Protein AF-A0A820HRR8-F1 (afdb_monomer_lite)

pLDDT: mean 75.05, std 21.3, range [26.16, 97.69]

Sequence (220 aa):
MLLFVRLFNVNSIRNSSRSREFFSILKKSYRTTKLNLFMASNNRTCFVFDKDESTKILIQMVYEIPSTRKRRQFSLLRSVDESLSQTINRLKANIERALIKENKSNKRLKKQETNIGKNNEKESIIVKLTDKNNKLIDENETNKQAWINCQTLLINQQSYHVEYNAPAVIKFRFPDKILTNTITTAFVEIDYGDIEYSLFDWYITDDLKPKENDDDDDNT

Foldseek 3Di:
DADEDDDEDDDDPPDDPVVVVVVVVVCVVQVPLVPFPVAPPDQFAWEWEQDDVNQWIKIWHWDQDPVPRDIDIDIDIGGQQDFQLVVQVVVQVVVVVVNVVVVVVVCVVCVVDDDDDDDPPPPRKDKFFAFPVRDTDDRRDGNNVRLVRTQWIDIPPGIHGYDYFPKGFSDKAFDPDDDPPDDGDIDTDITSDDPVPHDYDYDYDPVPDPPPPPPDPPDD

Structure (mmCIF, N/CA/C/O backbone):
data_AF-A0A820HRR8-F1
#
_entry.id   AF-A0A820HRR8-F1
#
loop_
_atom_site.group_PDB
_atom_site.id
_atom_site.type_symbol
_atom_site.label_atom_id
_atom_site.label_alt_id
_atom_site.label_comp_id
_atom_site.label_asym_id
_atom_site.label_entity_id
_atom_site.label_seq_id
_atom_site.pdbx_PDB_ins_code
_atom_site.Cartn_x
_atom_site.Cartn_y
_atom_site.Cartn_z
_atom_site.occupancy
_atom_site.B_iso_or_equiv
_atom_site.auth_seq_id
_atom_site.auth_comp_id
_atom_site.auth_asym_id
_atom_site.auth_atom_id
_atom_site.pdbx_PDB_model_num
ATOM 1 N N . MET A 1 1 ? -2.806 5.382 -15.864 1.00 30.45 1 MET A N 1
ATOM 2 C CA . MET A 1 1 ? -1.729 5.918 -15.005 1.00 30.45 1 MET A CA 1
ATOM 3 C C . MET A 1 1 ? -0.430 5.761 -15.777 1.00 30.45 1 MET A C 1
ATOM 5 O O . MET A 1 1 ? -0.157 4.653 -16.208 1.00 30.45 1 MET A O 1
ATOM 9 N N . LEU A 1 2 ? 0.289 6.851 -16.052 1.00 26.16 2 LEU A N 1
ATOM 10 C CA . LEU A 1 2 ? 1.500 6.832 -16.881 1.00 26.16 2 LEU A CA 1
ATOM 11 C C . LEU A 1 2 ? 2.713 6.605 -15.972 1.00 26.16 2 LEU A C 1
ATOM 13 O O . LEU A 1 2 ? 2.947 7.381 -15.044 1.00 26.16 2 LEU A O 1
ATOM 17 N N . LEU A 1 3 ? 3.441 5.515 -16.197 1.00 27.92 3 LEU A N 1
ATOM 18 C CA . LEU A 1 3 ? 4.653 5.180 -15.459 1.00 27.92 3 LEU A CA 1
ATOM 19 C C . LEU A 1 3 ? 5.835 5.910 -16.114 1.00 27.92 3 LEU A C 1
ATOM 21 O O . LEU A 1 3 ? 6.202 5.594 -17.238 1.00 27.92 3 LEU A O 1
ATOM 25 N N . PHE A 1 4 ? 6.420 6.888 -15.421 1.00 27.50 4 PHE A N 1
ATOM 26 C CA . PHE A 1 4 ? 7.600 7.614 -15.901 1.00 27.50 4 PHE A CA 1
ATOM 27 C C . PHE A 1 4 ? 8.872 6.944 -15.380 1.00 27.50 4 PHE A C 1
ATOM 29 O O . PHE A 1 4 ? 9.212 7.063 -14.199 1.00 27.50 4 PHE A O 1
ATOM 36 N N . VAL A 1 5 ? 9.599 6.249 -16.254 1.00 34.09 5 VAL A N 1
ATOM 37 C CA . VAL A 1 5 ? 10.915 5.686 -15.926 1.00 34.09 5 VAL A CA 1
ATOM 38 C C . VAL A 1 5 ? 11.997 6.616 -16.468 1.00 34.09 5 VAL A C 1
ATOM 40 O O . VAL A 1 5 ? 12.217 6.711 -17.668 1.00 34.09 5 VAL A O 1
ATOM 43 N N . ARG A 1 6 ? 12.673 7.330 -15.561 1.00 30.84 6 ARG A N 1
ATOM 44 C CA . ARG A 1 6 ? 13.721 8.309 -15.883 1.00 30.84 6 ARG A CA 1
ATOM 45 C C . ARG A 1 6 ? 15.084 7.632 -15.961 1.00 30.84 6 ARG A C 1
ATOM 47 O O . ARG A 1 6 ? 15.548 7.104 -14.947 1.00 30.84 6 ARG A O 1
ATOM 54 N N . LEU A 1 7 ? 15.731 7.680 -17.126 1.00 36.72 7 LEU A N 1
ATOM 55 C CA . LEU A 1 7 ? 17.047 7.074 -17.346 1.00 36.72 7 LEU A CA 1
ATOM 56 C C . LEU A 1 7 ? 17.958 7.937 -18.202 1.00 36.72 7 LEU A C 1
ATOM 58 O O . LEU A 1 7 ? 17.522 8.610 -19.130 1.00 36.72 7 LEU A O 1
ATOM 62 N N . PHE A 1 8 ? 19.240 7.868 -17.860 1.00 35.78 8 PHE A N 1
ATOM 63 C CA . PHE A 1 8 ? 20.321 8.646 -18.443 1.00 35.78 8 PHE A CA 1
ATOM 64 C C . PHE A 1 8 ? 21.233 7.712 -19.239 1.00 35.78 8 PHE A C 1
ATOM 66 O O . PHE A 1 8 ? 21.715 6.716 -18.694 1.00 35.78 8 PHE A O 1
ATOM 73 N N . ASN A 1 9 ? 21.485 8.038 -20.506 1.00 36.09 9 ASN A N 1
ATOM 74 C CA . ASN A 1 9 ? 22.478 7.353 -21.330 1.00 36.09 9 ASN A CA 1
ATOM 75 C C . ASN A 1 9 ? 23.865 7.996 -21.126 1.00 36.09 9 ASN A C 1
ATOM 77 O O . ASN A 1 9 ? 23.990 9.216 -21.036 1.00 36.09 9 ASN A O 1
ATOM 81 N N . VAL A 1 10 ? 24.901 7.162 -21.028 1.00 44.50 10 VAL A N 1
ATOM 82 C CA . VAL A 1 10 ? 26.302 7.548 -20.849 1.00 44.50 10 VAL A CA 1
ATOM 83 C C . VAL A 1 10 ? 27.075 7.150 -22.087 1.00 44.50 10 VAL A C 1
ATOM 85 O O . VAL A 1 10 ? 27.435 5.987 -22.237 1.00 44.50 10 VAL A O 1
ATOM 88 N N . ASN A 1 11 ? 27.443 8.135 -22.896 1.00 34.38 11 ASN A N 1
ATOM 89 C CA . ASN A 1 11 ? 28.628 8.022 -23.727 1.00 34.38 11 ASN A CA 1
ATOM 90 C C . ASN A 1 11 ? 29.500 9.261 -23.518 1.00 34.38 11 ASN A C 1
ATOM 92 O O . ASN A 1 11 ? 29.052 10.385 -23.666 1.00 34.38 11 ASN A O 1
ATOM 96 N N . SER A 1 12 ? 30.753 9.011 -23.132 1.00 39.84 12 SER A N 1
ATOM 97 C CA . SER A 1 12 ? 31.790 9.980 -22.741 1.00 39.84 12 SER A CA 1
ATOM 98 C C . SER A 1 12 ? 31.717 10.565 -21.323 1.00 39.84 12 SER A C 1
ATOM 100 O O . SER A 1 12 ? 31.804 11.766 -21.095 1.00 39.84 12 SER A O 1
ATOM 102 N N . ILE A 1 13 ? 31.678 9.695 -20.311 1.00 42.03 13 ILE A N 1
ATOM 103 C CA . ILE A 1 13 ? 32.090 10.075 -18.953 1.00 42.03 13 ILE A CA 1
ATOM 104 C C . ILE A 1 13 ? 33.206 9.136 -18.520 1.00 42.03 13 ILE A C 1
ATOM 106 O O . ILE A 1 13 ? 32.992 8.117 -17.865 1.00 42.03 13 ILE A O 1
ATOM 110 N N . ARG A 1 14 ? 34.440 9.479 -18.886 1.00 41.75 14 ARG A N 1
ATOM 111 C CA . ARG A 1 14 ? 35.601 8.977 -18.141 1.00 41.75 14 ARG A CA 1
ATOM 112 C C . ARG A 1 14 ? 36.310 10.031 -17.302 1.00 41.75 14 ARG A C 1
ATOM 114 O O . ARG A 1 14 ? 36.939 9.634 -16.321 1.00 41.75 14 ARG A O 1
ATOM 121 N N . ASN A 1 15 ? 36.116 11.334 -17.533 1.00 44.28 15 ASN A N 1
ATOM 122 C CA . ASN A 1 15 ? 37.060 12.316 -16.976 1.00 44.28 15 ASN A CA 1
ATOM 123 C C . ASN A 1 15 ? 36.492 13.443 -16.092 1.00 44.28 15 ASN A C 1
ATOM 125 O O . ASN A 1 15 ? 37.287 14.201 -15.552 1.00 44.28 15 ASN A O 1
ATOM 129 N N . SER A 1 16 ? 35.181 13.542 -15.841 1.00 51.88 16 SER A N 1
ATOM 130 C CA . SER A 1 16 ? 34.640 14.594 -14.956 1.00 51.88 16 SER A CA 1
ATOM 131 C C . SER A 1 16 ? 34.281 14.060 -13.558 1.00 51.88 16 SER A C 1
ATOM 133 O O . SER A 1 16 ? 33.487 13.123 -13.402 1.00 51.88 16 SER A O 1
ATOM 135 N N . SER A 1 17 ? 34.872 14.667 -12.522 1.00 52.38 17 SER A N 1
ATOM 136 C CA . SER A 1 17 ? 34.604 14.407 -11.097 1.00 52.38 17 SER A CA 1
ATOM 137 C C . SER A 1 17 ? 33.128 14.614 -10.738 1.00 52.38 17 SER A C 1
ATOM 139 O O . SER A 1 17 ? 32.550 13.776 -10.046 1.00 52.38 17 SER A O 1
ATOM 141 N N . ARG A 1 18 ? 32.483 15.639 -11.314 1.00 47.62 18 ARG A N 1
ATOM 142 C CA . ARG A 1 18 ? 31.043 15.921 -11.158 1.00 47.62 18 ARG A CA 1
ATOM 143 C C . ARG A 1 18 ? 30.162 14.773 -11.626 1.00 47.62 18 ARG A C 1
ATOM 145 O O . ARG A 1 18 ? 29.221 14.379 -10.945 1.00 47.62 18 ARG A O 1
ATOM 152 N N . SER A 1 19 ? 30.485 14.195 -12.774 1.00 49.00 19 SER A N 1
ATOM 153 C CA . SER A 1 19 ? 29.704 13.088 -13.310 1.00 49.00 19 SER A CA 1
ATOM 154 C C . SER A 1 19 ? 29.882 11.792 -12.507 1.00 49.00 19 SER A C 1
ATOM 156 O O . SER A 1 19 ? 28.916 11.058 -12.317 1.00 49.00 19 SER A O 1
ATOM 158 N N . ARG A 1 20 ? 31.063 11.536 -11.922 1.00 52.38 20 ARG A N 1
ATOM 159 C CA . ARG A 1 20 ? 31.248 10.408 -10.985 1.00 52.38 20 ARG A CA 1
ATOM 160 C C . ARG A 1 20 ? 30.432 10.592 -9.704 1.00 52.38 20 ARG A C 1
ATOM 162 O O . ARG A 1 20 ? 29.836 9.628 -9.228 1.00 52.38 20 ARG A O 1
ATOM 169 N N . GLU A 1 21 ? 30.375 11.811 -9.175 1.00 51.25 21 GLU A N 1
ATOM 170 C CA . GLU A 1 21 ? 29.583 12.154 -7.990 1.00 51.25 21 GLU A CA 1
ATOM 171 C C . GLU A 1 21 ? 28.077 11.983 -8.246 1.00 51.25 21 GLU A C 1
ATOM 173 O O . GLU A 1 21 ? 27.400 11.292 -7.480 1.00 51.25 21 GLU A O 1
ATOM 178 N N . PHE A 1 22 ? 27.586 12.482 -9.384 1.00 50.00 22 PHE A N 1
ATOM 179 C CA . PHE A 1 22 ? 26.206 12.310 -9.843 1.00 50.00 22 PHE A CA 1
ATOM 180 C C . PHE A 1 22 ? 25.825 10.833 -10.037 1.00 50.00 22 PHE A C 1
ATOM 182 O O . PHE A 1 22 ? 24.796 10.392 -9.525 1.00 50.00 22 PHE A O 1
ATOM 189 N N . PHE A 1 23 ? 26.677 10.022 -10.679 1.00 50.28 23 PHE A N 1
ATOM 190 C CA . PHE A 1 23 ? 26.446 8.575 -10.799 1.00 50.28 23 PHE A CA 1
ATOM 191 C C . PHE A 1 23 ? 26.500 7.852 -9.456 1.00 50.28 23 PHE A C 1
ATOM 193 O O . PHE A 1 23 ? 25.785 6.871 -9.272 1.00 50.28 23 PHE A O 1
ATOM 200 N N . SER A 1 24 ? 27.308 8.320 -8.504 1.00 52.53 24 SER A N 1
ATOM 201 C CA . SER A 1 24 ? 27.300 7.805 -7.132 1.00 52.53 24 SER A CA 1
ATOM 202 C C . SER A 1 24 ? 25.967 8.103 -6.437 1.00 52.53 24 SER A C 1
ATOM 204 O O . SER A 1 24 ? 25.421 7.224 -5.771 1.00 52.53 24 SER A O 1
ATOM 206 N N . ILE A 1 25 ? 25.408 9.301 -6.641 1.00 52.31 25 ILE A N 1
ATOM 207 C CA . ILE A 1 25 ? 24.111 9.722 -6.094 1.00 52.31 25 ILE A CA 1
ATOM 208 C C . ILE A 1 25 ? 22.970 8.929 -6.743 1.00 52.31 25 ILE A C 1
ATOM 210 O O . ILE A 1 25 ? 22.133 8.386 -6.025 1.00 52.31 25 ILE A O 1
ATOM 214 N N . LEU A 1 26 ? 22.972 8.759 -8.069 1.00 46.84 26 LEU A N 1
ATOM 215 C CA . LEU A 1 26 ? 22.001 7.914 -8.774 1.00 46.84 26 LEU A CA 1
ATOM 216 C C . LEU A 1 26 ? 22.143 6.445 -8.374 1.00 46.84 26 LEU A C 1
ATOM 218 O O . LEU A 1 26 ? 21.154 5.824 -8.004 1.00 46.84 26 LEU A O 1
ATOM 222 N N . LYS A 1 27 ? 23.355 5.874 -8.361 1.00 50.00 27 LYS A N 1
ATOM 223 C CA . LYS A 1 27 ? 23.571 4.493 -7.893 1.00 50.00 27 LYS A CA 1
ATOM 224 C C . LYS A 1 27 ? 23.146 4.324 -6.438 1.00 50.00 27 LYS A C 1
ATOM 226 O O . LYS A 1 27 ? 22.628 3.265 -6.112 1.00 50.00 27 LYS A O 1
ATOM 231 N N . LYS A 1 28 ? 23.310 5.325 -5.567 1.00 48.19 28 LYS A N 1
ATOM 232 C CA . LYS A 1 28 ? 22.742 5.307 -4.209 1.00 48.19 28 LYS A CA 1
ATOM 233 C C . LYS A 1 28 ? 21.213 5.362 -4.241 1.00 48.19 28 LYS A C 1
ATOM 235 O O . LYS A 1 28 ? 20.591 4.563 -3.553 1.00 48.19 28 LYS A O 1
ATOM 240 N N . SER A 1 29 ? 20.608 6.209 -5.070 1.00 40.78 29 SER A N 1
ATOM 241 C CA . SER A 1 29 ? 19.150 6.293 -5.247 1.00 40.78 29 SER A CA 1
ATOM 242 C C . SER A 1 29 ? 18.545 4.959 -5.723 1.00 40.78 29 SER A C 1
ATOM 244 O O . SER A 1 29 ? 17.622 4.440 -5.100 1.00 40.78 29 SER A O 1
ATOM 246 N N . TYR A 1 30 ? 19.146 4.322 -6.736 1.00 42.47 30 TYR A N 1
ATOM 247 C CA . TYR A 1 30 ? 18.664 3.068 -7.336 1.00 42.47 30 TYR A CA 1
ATOM 248 C C . TYR A 1 30 ? 19.145 1.783 -6.642 1.00 42.47 30 TYR A C 1
ATOM 250 O O . TYR A 1 30 ? 18.557 0.731 -6.852 1.00 42.47 30 TYR A O 1
ATOM 258 N N . ARG A 1 31 ? 20.203 1.809 -5.817 1.00 39.56 31 ARG A N 1
ATOM 259 C CA . ARG A 1 31 ? 20.548 0.670 -4.934 1.00 39.56 31 ARG A CA 1
ATOM 260 C C . ARG A 1 31 ? 19.684 0.641 -3.672 1.00 39.56 31 ARG A C 1
ATOM 262 O O . ARG A 1 31 ? 19.636 -0.387 -3.003 1.00 39.56 31 ARG A O 1
ATOM 269 N N . THR A 1 32 ? 19.006 1.746 -3.355 1.00 36.31 32 THR A N 1
ATOM 270 C CA . THR A 1 32 ? 18.157 1.891 -2.161 1.00 36.31 32 THR A CA 1
ATOM 271 C C . THR A 1 32 ? 16.660 1.766 -2.483 1.00 36.31 32 THR A C 1
ATOM 273 O O . THR A 1 32 ? 15.815 2.087 -1.651 1.00 36.31 32 THR A O 1
ATOM 276 N N . THR A 1 33 ? 16.284 1.204 -3.634 1.00 40.03 33 THR A N 1
ATOM 277 C CA . THR A 1 33 ? 14.897 0.815 -3.972 1.00 40.03 33 THR A CA 1
ATOM 278 C C . THR A 1 33 ? 14.428 -0.439 -3.218 1.00 40.03 33 THR A C 1
ATOM 280 O O . THR A 1 33 ? 13.694 -1.268 -3.737 1.00 40.03 33 THR A O 1
ATOM 283 N N . LYS A 1 34 ? 14.813 -0.582 -1.943 1.00 41.94 34 LYS A N 1
ATOM 284 C CA . LYS A 1 34 ? 13.972 -1.307 -0.974 1.00 41.94 34 LYS A CA 1
ATOM 285 C C . LYS A 1 34 ? 12.827 -0.432 -0.456 1.00 41.94 34 LYS A C 1
ATOM 287 O O . LYS A 1 34 ? 11.900 -0.955 0.154 1.00 41.94 34 LYS A O 1
ATOM 292 N N . LEU A 1 35 ? 12.878 0.884 -0.683 1.00 41.94 35 LEU A N 1
ATOM 293 C CA . LEU A 1 35 ? 11.706 1.741 -0.551 1.00 41.94 35 LEU A CA 1
ATOM 294 C C . LEU A 1 35 ? 10.944 1.743 -1.874 1.00 41.94 35 LEU A C 1
ATOM 296 O O . LEU A 1 35 ? 11.475 2.188 -2.889 1.00 41.94 35 LEU A O 1
ATOM 300 N N . ASN A 1 36 ? 9.699 1.268 -1.833 1.00 49.03 36 ASN A N 1
ATOM 301 C CA . ASN A 1 36 ? 8.723 1.433 -2.905 1.00 49.03 36 ASN A CA 1
ATOM 302 C C . ASN A 1 36 ? 8.696 2.912 -3.325 1.00 49.03 36 ASN A C 1
ATOM 304 O O . ASN A 1 36 ? 8.229 3.764 -2.565 1.00 49.03 36 ASN A O 1
ATOM 308 N N . LEU A 1 37 ? 9.211 3.206 -4.526 1.00 49.53 37 LEU A N 1
ATOM 309 C CA . LEU A 1 37 ? 9.309 4.554 -5.108 1.00 49.53 37 LEU A CA 1
ATOM 310 C C . LEU A 1 37 ? 7.943 5.281 -5.109 1.00 49.53 37 LEU A C 1
ATOM 312 O O . LEU A 1 37 ? 7.885 6.505 -5.019 1.00 49.53 37 LEU A O 1
ATOM 316 N N . PHE A 1 38 ? 6.857 4.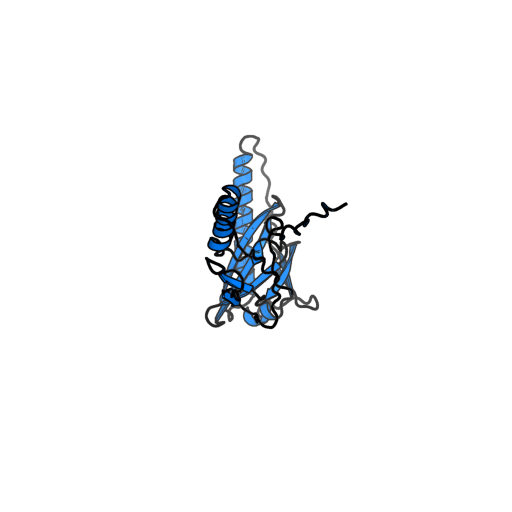501 -5.091 1.00 51.88 38 PHE A N 1
ATOM 317 C CA . PHE A 1 38 ? 5.450 4.891 -4.949 1.00 51.88 38 PHE A CA 1
ATOM 318 C C . PHE A 1 38 ? 5.146 5.845 -3.791 1.00 51.88 38 PHE A C 1
ATOM 320 O O . PHE A 1 38 ? 4.285 6.712 -3.920 1.00 51.88 38 PHE A O 1
ATOM 327 N N . MET A 1 39 ? 5.842 5.727 -2.655 1.00 51.56 39 MET A N 1
ATOM 328 C CA . MET A 1 39 ? 5.492 6.505 -1.457 1.00 51.56 39 MET A CA 1
ATOM 329 C C . MET A 1 39 ? 6.172 7.873 -1.356 1.00 51.56 39 MET A C 1
ATOM 331 O O . MET A 1 39 ? 5.880 8.624 -0.427 1.00 51.56 39 MET A O 1
ATOM 335 N N . ALA A 1 40 ? 7.082 8.208 -2.275 1.00 49.53 40 ALA A N 1
ATOM 336 C CA . ALA A 1 40 ? 7.831 9.462 -2.207 1.00 49.53 40 ALA A CA 1
ATOM 337 C C . ALA A 1 40 ? 7.082 10.662 -2.823 1.00 49.53 40 ALA A C 1
ATOM 339 O O . ALA A 1 40 ? 7.338 11.794 -2.416 1.00 49.53 40 ALA A O 1
ATOM 340 N N . SER A 1 41 ? 6.165 10.435 -3.772 1.00 53.44 41 SER A N 1
ATOM 341 C CA . SER A 1 41 ? 5.507 11.501 -4.549 1.00 53.44 41 SER A CA 1
ATOM 342 C C . SER A 1 41 ? 4.024 11.716 -4.215 1.00 53.44 41 SER A C 1
ATOM 344 O O . SER A 1 41 ? 3.569 12.859 -4.228 1.00 53.44 41 SER A O 1
ATOM 346 N N . ASN A 1 42 ? 3.273 10.667 -3.854 1.00 59.28 42 ASN A N 1
ATOM 347 C CA . ASN A 1 42 ? 1.828 10.764 -3.616 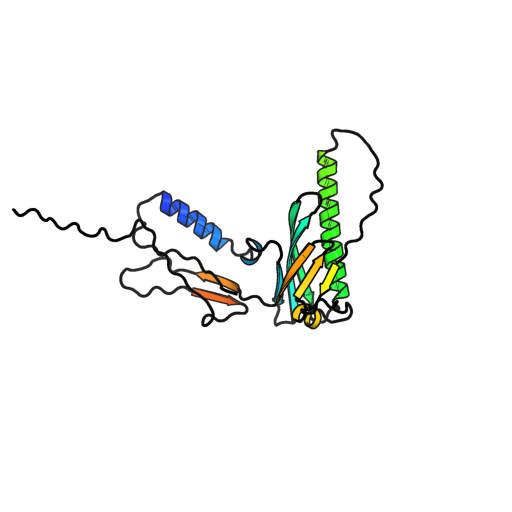1.00 59.28 42 ASN A CA 1
ATOM 348 C C . ASN A 1 42 ? 1.476 10.818 -2.121 1.00 59.28 42 ASN A C 1
ATOM 350 O O . ASN A 1 42 ? 1.340 9.808 -1.435 1.00 59.28 42 ASN A O 1
ATOM 354 N N . ASN A 1 43 ? 1.271 12.038 -1.611 1.00 71.38 43 ASN A N 1
ATOM 355 C CA . ASN A 1 43 ? 1.004 12.307 -0.188 1.00 71.38 43 ASN A CA 1
ATOM 356 C C . ASN A 1 43 ? -0.370 11.808 0.313 1.00 71.38 43 ASN A C 1
ATOM 358 O O . ASN A 1 43 ? -0.644 11.870 1.513 1.00 71.38 43 ASN A O 1
ATOM 362 N N . ARG A 1 44 ? -1.258 11.375 -0.589 1.00 88.38 44 ARG A N 1
ATOM 363 C CA . ARG A 1 44 ? -2.657 11.017 -0.302 1.00 88.38 44 ARG A CA 1
ATOM 364 C C . ARG A 1 44 ? -3.083 9.725 -1.002 1.00 88.38 44 ARG A C 1
ATOM 366 O O . ARG A 1 44 ? -4.253 9.578 -1.331 1.00 88.38 44 ARG A O 1
ATOM 373 N N . THR A 1 45 ? -2.156 8.790 -1.193 1.00 91.50 45 THR A N 1
ATOM 374 C CA . THR A 1 45 ? -2.466 7.463 -1.744 1.00 91.50 45 THR A CA 1
ATOM 375 C C . THR A 1 45 ? -2.219 6.378 -0.699 1.00 91.50 45 THR A C 1
ATOM 377 O O . THR A 1 45 ? -1.236 6.421 0.048 1.00 91.50 45 THR A O 1
ATOM 380 N N . CYS A 1 46 ? -3.135 5.420 -0.622 1.00 94.12 46 CYS A N 1
ATOM 381 C CA . CYS A 1 46 ? -2.974 4.157 0.077 1.00 94.12 46 CYS A CA 1
ATOM 382 C C . CYS A 1 46 ? -2.833 3.061 -0.975 1.00 94.12 46 CYS A C 1
ATOM 384 O O . CYS A 1 46 ? -3.770 2.778 -1.712 1.00 94.12 46 CYS A O 1
ATOM 386 N N . PHE A 1 47 ? -1.670 2.434 -1.030 1.00 92.56 47 PHE A N 1
ATOM 387 C CA . PHE A 1 47 ? -1.425 1.325 -1.936 1.00 92.56 47 PHE A CA 1
ATOM 388 C C . PHE A 1 47 ? -1.812 0.012 -1.269 1.00 92.56 47 PHE A C 1
ATOM 390 O O . PHE A 1 47 ? -1.518 -0.200 -0.088 1.00 92.56 47 PHE A O 1
ATOM 397 N N . VAL A 1 48 ? -2.446 -0.875 -2.024 1.00 94.31 48 VAL A N 1
ATOM 398 C CA . VAL A 1 48 ? -2.766 -2.234 -1.592 1.00 94.31 48 VAL A CA 1
ATOM 399 C C . VAL A 1 48 ? -2.208 -3.198 -2.621 1.00 94.31 48 VAL A C 1
ATOM 401 O O . VAL A 1 48 ? -2.449 -3.025 -3.808 1.00 94.31 48 VAL A O 1
ATOM 404 N N . PHE A 1 49 ? -1.458 -4.199 -2.175 1.00 91.75 49 PHE A N 1
ATOM 405 C CA . PHE A 1 49 ? -0.856 -5.190 -3.061 1.00 91.75 49 PHE A CA 1
ATOM 406 C C . PHE A 1 49 ? -1.170 -6.596 -2.596 1.00 91.75 49 PHE A C 1
ATOM 408 O O . PHE A 1 49 ? -1.022 -6.885 -1.407 1.00 91.75 49 PHE A O 1
ATOM 415 N N . ASP A 1 50 ? -1.471 -7.491 -3.523 1.00 91.56 50 ASP A N 1
ATOM 416 C CA . ASP A 1 50 ? -1.450 -8.916 -3.224 1.00 91.56 50 ASP A CA 1
ATOM 417 C C . ASP A 1 50 ? -0.017 -9.373 -2.901 1.00 91.56 50 ASP A C 1
ATOM 419 O O . ASP A 1 50 ? 0.988 -8.838 -3.390 1.00 91.56 50 ASP A O 1
ATOM 423 N N . LYS A 1 51 ? 0.091 -10.344 -1.998 1.00 88.50 51 LYS A N 1
ATOM 424 C CA . LYS A 1 51 ? 1.337 -10.993 -1.587 1.00 88.50 51 LYS A CA 1
ATOM 425 C C . LYS A 1 51 ? 1.084 -12.469 -1.313 1.00 88.50 51 LYS A C 1
ATOM 427 O O . LYS A 1 51 ? -0.051 -12.876 -1.070 1.00 88.50 51 LYS A O 1
ATOM 432 N N . ASP A 1 52 ? 2.168 -13.242 -1.333 1.00 85.12 52 ASP A N 1
ATOM 433 C CA . ASP A 1 52 ? 2.177 -14.671 -1.010 1.00 85.12 52 ASP A CA 1
ATOM 434 C C . ASP A 1 52 ? 1.101 -15.441 -1.800 1.00 85.12 52 ASP A C 1
ATOM 436 O O . ASP A 1 52 ? 0.172 -15.986 -1.207 1.00 85.12 52 ASP A O 1
ATOM 440 N N . GLU A 1 53 ? 1.175 -15.409 -3.137 1.00 85.00 53 GLU A N 1
ATOM 441 C CA . GLU A 1 53 ? 0.205 -16.082 -4.029 1.00 85.00 53 GLU A CA 1
ATOM 442 C C . GLU A 1 53 ? -1.254 -15.651 -3.774 1.00 85.00 53 GLU A C 1
ATOM 444 O O . GLU A 1 53 ? -2.188 -16.448 -3.815 1.00 85.00 53 GLU A O 1
ATOM 449 N N . SER A 1 54 ? -1.449 -14.363 -3.470 1.00 85.62 54 SER A N 1
ATOM 450 C CA . SER A 1 54 ? -2.755 -13.762 -3.164 1.00 85.62 54 SER A CA 1
ATOM 451 C C . SER A 1 54 ? -3.448 -14.344 -1.923 1.00 85.62 54 SER A C 1
ATOM 453 O O . SER A 1 54 ? -4.669 -14.256 -1.800 1.00 85.62 54 SER A O 1
ATOM 455 N N . THR A 1 55 ? -2.683 -14.892 -0.973 1.00 93.38 55 THR A N 1
ATOM 456 C CA . THR A 1 55 ? -3.181 -15.270 0.366 1.00 93.38 55 THR A CA 1
ATOM 457 C C . THR A 1 55 ? -3.102 -14.117 1.367 1.00 93.38 55 THR A C 1
ATOM 459 O O . THR A 1 55 ? -3.748 -14.131 2.420 1.00 93.38 55 THR A O 1
ATOM 462 N N . LYS A 1 56 ? -2.315 -13.083 1.058 1.00 95.25 56 LYS A N 1
ATOM 463 C CA . LYS A 1 56 ? -2.180 -11.887 1.889 1.00 95.25 56 LYS A CA 1
ATOM 464 C C . LYS A 1 56 ? -2.286 -10.624 1.059 1.00 95.25 56 LYS A C 1
ATOM 466 O O . LYS A 1 56 ? -1.964 -10.611 -0.123 1.00 95.25 56 LYS A O 1
ATOM 471 N N . ILE A 1 57 ? -2.661 -9.544 1.729 1.00 95.12 57 ILE A N 1
ATOM 472 C CA . ILE A 1 57 ? -2.579 -8.190 1.193 1.00 95.12 57 ILE A CA 1
ATOM 473 C C . ILE A 1 57 ? -1.626 -7.341 2.024 1.00 95.12 57 ILE A C 1
ATOM 475 O O . ILE A 1 57 ? -1.590 -7.407 3.257 1.00 95.12 57 ILE A O 1
ATOM 479 N N . LEU A 1 58 ? -0.850 -6.525 1.327 1.00 94.50 58 LEU A N 1
ATOM 480 C CA . LEU A 1 58 ? 0.041 -5.520 1.870 1.00 94.50 58 LEU A CA 1
ATOM 481 C C . LEU A 1 58 ? -0.586 -4.142 1.667 1.00 94.50 58 LEU A C 1
ATOM 483 O O . LEU A 1 58 ? -0.632 -3.641 0.551 1.00 94.50 58 LEU A O 1
ATOM 487 N N . ILE A 1 59 ? -1.021 -3.520 2.757 1.00 95.25 59 ILE A N 1
ATOM 488 C CA . ILE A 1 59 ? -1.607 -2.179 2.777 1.00 95.25 59 ILE A CA 1
ATOM 489 C C . ILE A 1 59 ? -0.534 -1.192 3.223 1.00 95.25 59 ILE A C 1
ATOM 491 O O . ILE A 1 59 ? 0.080 -1.364 4.282 1.00 95.25 59 ILE A O 1
ATOM 495 N N . GLN A 1 60 ? -0.304 -0.156 2.429 1.00 93.19 60 GLN A N 1
ATOM 496 C CA . GLN A 1 60 ? 0.790 0.784 2.604 1.00 93.19 60 GLN A CA 1
ATOM 497 C C . GLN A 1 60 ? 0.345 2.227 2.397 1.00 93.19 60 GLN A C 1
ATOM 499 O O . GLN A 1 60 ? -0.242 2.573 1.379 1.00 93.19 60 GLN A O 1
ATOM 504 N N . MET A 1 61 ? 0.673 3.095 3.352 1.00 92.88 61 MET A N 1
ATOM 505 C CA . MET A 1 61 ? 0.304 4.508 3.281 1.00 92.88 61 MET A CA 1
ATOM 506 C C . MET A 1 61 ? 1.233 5.395 4.106 1.00 92.88 61 MET A C 1
ATOM 508 O O . MET A 1 61 ? 1.898 4.936 5.037 1.00 92.88 61 MET A O 1
ATOM 512 N N . VAL A 1 62 ? 1.216 6.696 3.820 1.00 92.25 62 VAL A N 1
ATOM 513 C CA . VAL A 1 62 ? 1.871 7.719 4.642 1.00 92.25 62 VAL A CA 1
ATOM 514 C C . VAL A 1 62 ? 0.808 8.559 5.340 1.00 92.25 62 VAL A C 1
ATOM 516 O O . VAL A 1 62 ? 0.037 9.274 4.710 1.00 92.25 62 VAL A O 1
ATOM 519 N N . TYR A 1 63 ? 0.773 8.494 6.666 1.00 91.94 63 TYR A N 1
ATOM 520 C CA . TYR A 1 63 ? -0.121 9.302 7.485 1.00 91.94 63 TYR A CA 1
ATOM 521 C C . TYR A 1 63 ? 0.591 10.557 7.982 1.00 91.94 63 TYR A C 1
ATOM 523 O O . TYR A 1 63 ? 1.694 10.488 8.535 1.00 91.94 63 TYR A O 1
ATOM 531 N N . GLU A 1 64 ? -0.050 11.708 7.818 1.00 91.25 64 GLU A N 1
ATOM 532 C CA . GLU A 1 64 ? 0.424 12.970 8.372 1.00 91.25 64 GLU A CA 1
ATOM 533 C C . GLU A 1 64 ? -0.255 13.212 9.717 1.00 91.25 64 GLU A C 1
ATOM 535 O O . GLU A 1 64 ? -1.477 13.207 9.825 1.00 91.25 64 GLU A O 1
ATOM 540 N N . ILE A 1 65 ? 0.530 13.423 10.767 1.00 88.81 65 ILE A N 1
ATOM 541 C CA . ILE A 1 65 ? -0.011 13.660 12.104 1.00 88.81 65 ILE A CA 1
ATOM 542 C C . ILE A 1 65 ? -0.515 15.109 12.182 1.00 88.81 65 ILE A C 1
ATOM 544 O O . ILE A 1 65 ? 0.318 16.018 12.116 1.00 88.81 65 ILE A O 1
ATOM 548 N N . PRO A 1 66 ? -1.826 15.360 12.393 1.00 86.06 66 PRO A N 1
ATOM 549 C CA . PRO A 1 66 ? -2.394 16.709 12.294 1.00 86.06 66 PRO A CA 1
ATOM 550 C C . PRO A 1 66 ? -1.725 17.741 13.208 1.00 86.06 66 PRO A C 1
ATOM 552 O O . PRO A 1 66 ? -1.498 18.877 12.805 1.00 86.06 66 PRO A O 1
ATOM 555 N N . SER A 1 67 ? -1.344 17.333 14.422 1.00 82.94 67 SER A N 1
ATOM 556 C CA . SER A 1 67 ? -0.769 18.225 15.435 1.00 82.94 67 SER A CA 1
ATOM 557 C C . SER A 1 67 ? 0.684 18.629 15.183 1.00 82.94 67 SER A C 1
ATOM 559 O O . SER A 1 67 ? 1.134 19.637 15.718 1.00 82.94 67 SER A O 1
ATOM 561 N N . THR A 1 68 ? 1.445 17.841 14.418 1.00 85.88 68 THR A N 1
ATOM 562 C CA . THR A 1 68 ? 2.896 18.055 14.242 1.00 85.88 68 THR A CA 1
ATOM 563 C C . THR A 1 68 ? 3.329 18.159 12.790 1.00 85.88 68 THR A C 1
ATOM 565 O O . THR A 1 68 ? 4.494 18.452 12.541 1.00 85.88 68 THR A O 1
ATOM 568 N N . ARG A 1 69 ? 2.435 17.862 11.837 1.00 86.00 69 ARG A N 1
ATOM 569 C CA . ARG A 1 69 ? 2.731 17.736 10.400 1.00 86.00 69 ARG A CA 1
ATOM 570 C C . ARG A 1 69 ? 3.815 16.702 10.069 1.00 86.00 69 ARG A C 1
ATOM 572 O O . ARG A 1 69 ? 4.237 16.580 8.923 1.00 86.00 69 ARG A O 1
ATOM 579 N N . LYS A 1 70 ? 4.253 15.907 11.053 1.00 87.75 70 LYS A N 1
ATOM 580 C CA . LYS A 1 70 ? 5.205 14.820 10.835 1.00 87.75 70 LYS A CA 1
ATOM 581 C C . LYS A 1 70 ? 4.529 13.688 10.084 1.00 87.75 70 LYS A C 1
ATOM 583 O O . LYS A 1 70 ? 3.406 13.293 10.397 1.00 87.75 70 LYS A O 1
ATOM 588 N N . ARG A 1 71 ? 5.265 13.135 9.128 1.00 88.50 71 ARG A N 1
ATOM 589 C CA . ARG A 1 71 ? 4.817 12.037 8.279 1.00 88.50 71 ARG A CA 1
ATOM 590 C C . ARG A 1 71 ? 5.302 10.708 8.839 1.00 88.50 71 ARG A C 1
ATOM 592 O O . ARG A 1 71 ? 6.457 10.574 9.248 1.00 88.50 71 ARG A O 1
ATOM 599 N N . ARG A 1 72 ? 4.408 9.726 8.881 1.00 89.75 72 ARG A N 1
ATOM 600 C CA . ARG A 1 72 ? 4.682 8.364 9.341 1.00 89.75 72 ARG A CA 1
ATOM 601 C C . ARG A 1 72 ? 4.185 7.379 8.297 1.00 89.75 72 ARG A C 1
ATOM 603 O O . ARG A 1 72 ? 3.014 7.394 7.939 1.00 89.75 72 ARG A O 1
ATOM 610 N N . GLN A 1 73 ? 5.080 6.518 7.836 1.00 91.00 73 GLN A N 1
ATOM 611 C CA . GLN A 1 73 ? 4.718 5.409 6.969 1.00 91.00 73 GLN A CA 1
ATOM 612 C C . GLN A 1 73 ? 4.104 4.279 7.799 1.00 91.00 73 GLN A C 1
ATOM 614 O O . GLN A 1 73 ? 4.637 3.904 8.847 1.00 91.00 73 GLN A O 1
ATOM 619 N N . PHE A 1 74 ? 2.999 3.733 7.310 1.00 92.69 74 PHE A N 1
ATOM 620 C CA . PHE A 1 74 ? 2.334 2.554 7.839 1.00 92.69 74 PHE A CA 1
ATOM 621 C C . PHE A 1 74 ? 2.343 1.451 6.785 1.00 92.69 74 PHE A C 1
ATOM 623 O O . PHE A 1 74 ? 2.153 1.706 5.598 1.00 92.69 74 PHE A O 1
ATOM 630 N N . SER A 1 75 ? 2.588 0.226 7.242 1.00 93.50 75 SER A N 1
ATOM 631 C CA . SER A 1 75 ? 2.590 -0.979 6.421 1.00 93.50 75 SER A CA 1
ATOM 632 C C . SER A 1 75 ? 1.913 -2.089 7.216 1.00 93.50 75 SER A C 1
ATOM 634 O O . SER A 1 75 ? 2.305 -2.357 8.355 1.00 93.50 75 SER A O 1
ATOM 636 N N . LEU A 1 76 ? 0.884 -2.708 6.647 1.00 95.38 76 LEU A N 1
ATOM 637 C CA . LEU A 1 76 ? 0.141 -3.805 7.256 1.00 95.38 76 LEU A CA 1
ATOM 638 C C . LEU A 1 76 ? 0.105 -4.974 6.277 1.00 95.38 76 LEU A C 1
ATOM 640 O O . LEU A 1 76 ? -0.359 -4.812 5.158 1.00 95.38 76 LEU A O 1
ATOM 644 N N . LEU A 1 77 ? 0.576 -6.141 6.712 1.00 96.19 77 LEU A N 1
ATOM 645 C CA . LEU A 1 77 ? 0.418 -7.398 5.985 1.00 96.19 77 LEU A CA 1
ATOM 646 C C . LEU A 1 77 ? -0.695 -8.201 6.668 1.00 96.19 77 LEU A C 1
ATOM 648 O O . LEU A 1 77 ? -0.544 -8.570 7.839 1.00 96.19 77 LEU A O 1
ATOM 652 N N . ARG A 1 78 ? -1.818 -8.415 5.980 1.00 97.06 78 ARG A N 1
ATOM 653 C CA . ARG A 1 78 ? -3.014 -9.095 6.513 1.00 97.06 78 ARG A CA 1
ATOM 654 C C . ARG A 1 78 ? -3.433 -10.250 5.614 1.00 97.06 78 ARG A C 1
ATOM 656 O O . ARG A 1 78 ? -3.069 -10.272 4.444 1.00 97.06 78 ARG A O 1
ATOM 663 N N . SER A 1 79 ? -4.177 -11.199 6.174 1.00 97.31 79 SER A N 1
ATOM 664 C CA . SER A 1 79 ? -4.767 -12.285 5.387 1.00 97.31 79 SER A CA 1
ATOM 665 C C . SER A 1 79 ? -5.901 -11.744 4.514 1.00 97.31 79 SER A C 1
ATOM 667 O O . SER A 1 79 ? -6.622 -10.835 4.936 1.00 97.31 79 SER A O 1
ATOM 669 N N . VAL A 1 80 ? -6.067 -12.303 3.315 1.00 97.00 80 VAL A N 1
ATOM 670 C CA . VAL A 1 80 ? -7.181 -11.969 2.412 1.00 97.00 80 VAL A CA 1
ATOM 671 C C . VAL A 1 80 ? -8.544 -12.386 2.964 1.00 97.00 80 VAL A C 1
ATOM 673 O O . VAL A 1 80 ? -9.523 -11.683 2.719 1.00 97.00 80 VAL A O 1
ATOM 676 N N . ASP A 1 81 ? -8.587 -13.469 3.744 1.00 97.25 81 ASP A N 1
ATOM 677 C CA . ASP A 1 81 ? -9.817 -14.063 4.297 1.00 97.25 81 ASP A CA 1
ATOM 678 C C . ASP A 1 81 ? -10.217 -13.471 5.653 1.00 97.25 81 ASP A C 1
ATOM 680 O O . ASP A 1 81 ? -11.292 -13.738 6.185 1.00 97.25 81 ASP A O 1
ATOM 684 N N . GLU A 1 82 ? -9.342 -12.661 6.241 1.00 96.50 82 GLU A N 1
ATOM 685 C CA . GLU A 1 82 ? -9.635 -11.954 7.479 1.00 96.50 82 GLU A CA 1
ATOM 686 C C . GLU A 1 82 ? -10.684 -10.858 7.245 1.00 96.50 82 GLU A C 1
ATOM 688 O O . GLU A 1 82 ? -10.660 -10.166 6.226 1.00 96.50 82 GLU A O 1
ATOM 693 N N . SER A 1 83 ? -11.577 -10.664 8.217 1.00 97.56 83 SER A N 1
ATOM 694 C CA . SER A 1 83 ? -12.572 -9.588 8.197 1.00 97.56 83 SER A CA 1
ATOM 695 C C . SER A 1 83 ? -11.923 -8.201 8.188 1.00 97.56 83 SER A C 1
ATOM 697 O O . SER A 1 83 ? -10.995 -7.941 8.966 1.00 97.56 83 SER A O 1
ATOM 699 N N . LEU A 1 84 ? -12.481 -7.273 7.413 1.00 97.62 84 LEU A N 1
ATOM 700 C CA . LEU A 1 84 ? -12.020 -5.890 7.307 1.00 97.62 84 LEU A CA 1
ATOM 701 C C . LEU A 1 84 ? -11.937 -5.184 8.674 1.00 97.62 84 LEU A C 1
ATOM 703 O O . LEU A 1 84 ? -10.977 -4.451 8.933 1.00 97.62 84 LEU A O 1
ATOM 707 N N . SER A 1 85 ? -12.888 -5.439 9.574 1.00 97.38 85 SER A N 1
ATOM 708 C CA . SER A 1 85 ? -12.928 -4.877 10.934 1.00 97.38 85 SER A CA 1
ATOM 709 C C . SER A 1 85 ? -11.620 -5.083 11.711 1.00 97.38 85 SER A C 1
ATOM 711 O O . SER A 1 85 ? -11.129 -4.173 12.386 1.00 97.38 85 SER A O 1
ATOM 713 N N . GLN A 1 86 ? -10.991 -6.253 11.583 1.00 97.44 86 GLN A N 1
ATOM 714 C CA . GLN A 1 86 ? -9.732 -6.569 12.259 1.00 97.44 86 GLN A CA 1
ATOM 715 C C . GLN A 1 86 ? -8.572 -5.735 11.700 1.00 97.44 86 GLN A C 1
ATOM 717 O O . GLN A 1 86 ? -7.788 -5.162 12.468 1.00 97.44 86 GLN A O 1
ATOM 722 N N . THR A 1 87 ? -8.507 -5.580 10.376 1.00 97.38 87 THR A N 1
ATOM 723 C CA . THR A 1 87 ? -7.550 -4.696 9.698 1.00 97.38 87 THR A CA 1
ATOM 724 C C . THR A 1 87 ? -7.734 -3.244 10.128 1.00 97.38 87 THR A C 1
ATOM 726 O O . THR A 1 87 ? -6.757 -2.581 10.490 1.00 97.38 87 THR A O 1
ATOM 729 N N . ILE A 1 88 ? -8.978 -2.758 10.156 1.00 96.88 88 ILE A N 1
ATOM 730 C CA . ILE A 1 88 ? -9.328 -1.400 10.591 1.00 96.88 88 ILE A CA 1
ATOM 731 C C . ILE A 1 88 ? -8.880 -1.164 12.035 1.00 96.88 88 ILE A C 1
ATOM 733 O O . ILE A 1 88 ? -8.211 -0.169 12.324 1.00 96.88 88 ILE A O 1
ATOM 737 N N . ASN A 1 89 ? -9.185 -2.088 12.944 1.00 96.62 89 ASN A N 1
ATOM 738 C CA . ASN A 1 89 ? -8.794 -1.984 14.349 1.00 96.62 89 ASN A CA 1
ATOM 739 C C . ASN A 1 89 ? -7.272 -1.969 14.515 1.00 96.62 89 ASN A C 1
ATOM 741 O O . ASN A 1 89 ? -6.729 -1.200 15.314 1.00 96.62 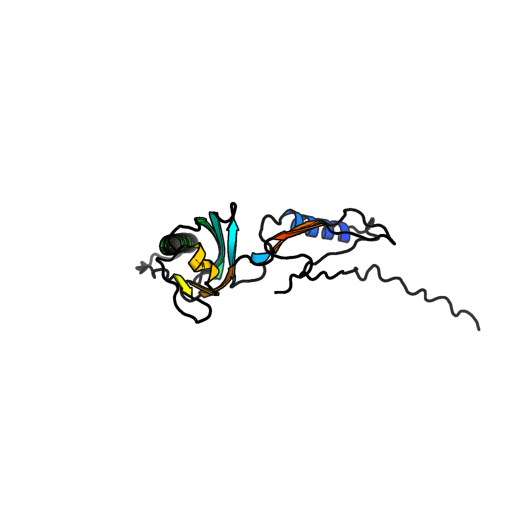89 ASN A O 1
ATOM 745 N N . ARG A 1 90 ? -6.555 -2.762 13.714 1.00 96.31 90 ARG A N 1
ATOM 746 C CA . ARG A 1 90 ? -5.091 -2.757 13.703 1.00 96.31 90 ARG A CA 1
ATOM 747 C C . ARG A 1 90 ? -4.533 -1.428 13.204 1.00 96.31 90 ARG A C 1
ATOM 749 O O . ARG A 1 90 ? -3.572 -0.922 13.787 1.00 96.31 90 ARG A O 1
ATOM 756 N N . LEU A 1 91 ? -5.127 -0.856 12.159 1.00 95.94 91 LEU A N 1
ATOM 757 C CA . LEU A 1 91 ? -4.736 0.445 11.625 1.00 95.94 91 LEU A CA 1
ATOM 758 C C . LEU A 1 91 ? -4.977 1.556 12.654 1.00 95.94 91 LEU A C 1
ATOM 760 O O . LEU A 1 91 ? -4.044 2.307 12.944 1.00 95.94 91 LEU A O 1
ATOM 764 N N . LYS A 1 92 ? -6.159 1.593 13.287 1.00 95.81 92 LYS A N 1
ATOM 765 C CA . LYS A 1 92 ? -6.472 2.502 14.406 1.00 95.81 92 LYS A CA 1
ATOM 766 C C . LYS A 1 92 ? -5.403 2.402 15.496 1.00 95.81 92 LYS A C 1
ATOM 768 O O . LYS A 1 92 ? -4.720 3.383 15.778 1.00 95.81 92 LYS A O 1
ATOM 773 N N . ALA A 1 93 ? -5.148 1.200 16.015 1.00 94.88 93 ALA A N 1
ATOM 774 C CA . ALA A 1 93 ? -4.154 0.977 17.067 1.00 94.88 93 ALA A CA 1
ATOM 775 C C . ALA A 1 93 ? -2.722 1.384 16.660 1.00 94.88 93 ALA A C 1
ATOM 777 O O . ALA A 1 93 ? -1.936 1.858 17.486 1.00 94.88 93 ALA A O 1
ATOM 778 N N . ASN A 1 94 ? -2.337 1.200 15.394 1.00 94.62 94 ASN A N 1
ATOM 779 C CA . ASN A 1 94 ? -1.037 1.641 14.885 1.00 94.62 94 ASN A CA 1
ATOM 780 C C . ASN A 1 94 ? -0.912 3.169 14.905 1.00 94.62 94 ASN A C 1
ATOM 782 O O . ASN A 1 94 ? 0.109 3.696 15.361 1.00 94.62 94 ASN A O 1
ATOM 786 N N . ILE A 1 95 ? -1.948 3.872 14.451 1.00 93.81 95 ILE A N 1
ATOM 787 C CA . ILE A 1 95 ? -1.966 5.333 14.404 1.00 93.81 95 ILE A CA 1
ATOM 788 C C . ILE A 1 95 ? -2.034 5.908 15.819 1.00 93.81 95 ILE A C 1
ATOM 790 O O . ILE A 1 95 ? -1.249 6.799 16.141 1.00 93.81 95 ILE A O 1
ATOM 794 N N . GLU A 1 96 ? -2.860 5.353 16.709 1.00 92.94 96 GLU A N 1
ATOM 795 C CA . GLU A 1 96 ? -2.924 5.778 18.114 1.00 92.94 96 GLU A CA 1
ATOM 796 C C . GLU A 1 96 ? -1.557 5.678 18.793 1.00 92.94 96 GLU A C 1
ATOM 798 O O . GLU A 1 96 ? -1.103 6.622 19.446 1.00 92.94 96 GLU A O 1
ATOM 803 N N . ARG A 1 97 ? -0.844 4.562 18.593 1.00 91.75 97 ARG A N 1
ATOM 804 C CA . ARG A 1 97 ? 0.516 4.388 19.122 1.00 91.75 97 ARG A CA 1
ATOM 805 C C . ARG A 1 97 ? 1.483 5.440 18.582 1.00 91.75 97 ARG A C 1
ATOM 807 O O . ARG A 1 97 ? 2.312 5.944 19.346 1.00 91.75 97 ARG A O 1
ATOM 814 N N . ALA A 1 98 ? 1.377 5.797 17.303 1.00 89.94 98 ALA A N 1
ATOM 815 C CA . ALA A 1 98 ? 2.195 6.851 16.711 1.00 89.94 98 ALA A CA 1
ATOM 816 C C . ALA A 1 98 ? 1.877 8.232 17.311 1.00 89.94 98 ALA A C 1
ATOM 818 O O . ALA A 1 98 ? 2.802 8.950 17.695 1.00 89.94 98 ALA A O 1
ATOM 819 N N . LEU A 1 99 ? 0.594 8.570 17.483 1.00 89.25 99 LEU A N 1
ATOM 820 C CA . LEU A 1 99 ? 0.155 9.820 18.115 1.00 89.25 99 LEU A CA 1
ATOM 821 C C . LEU A 1 99 ? 0.646 9.927 19.565 1.00 89.25 99 LEU A C 1
ATOM 823 O O . LEU A 1 99 ? 1.187 10.958 19.969 1.00 89.25 99 LEU A O 1
ATOM 827 N N . 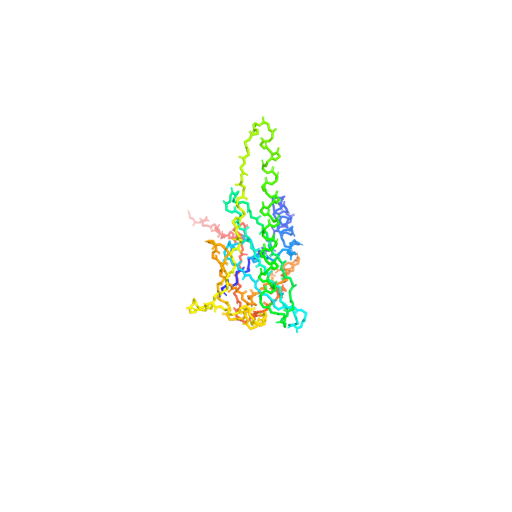ILE A 1 100 ? 0.533 8.848 20.346 1.00 88.00 100 ILE A N 1
ATOM 828 C CA . ILE A 1 100 ? 1.030 8.800 21.730 1.00 88.00 100 ILE A CA 1
ATOM 829 C C . ILE A 1 100 ? 2.545 9.030 21.770 1.00 88.00 100 ILE A C 1
ATOM 831 O O . ILE A 1 100 ? 3.033 9.757 22.640 1.00 88.00 100 ILE A O 1
ATOM 835 N N . LYS A 1 101 ? 3.300 8.426 20.844 1.00 86.56 101 LYS A N 1
ATOM 836 C CA . LYS A 1 101 ? 4.759 8.575 20.778 1.00 86.56 101 LYS A CA 1
ATOM 837 C C . LYS A 1 101 ? 5.166 10.018 20.470 1.00 86.56 101 LYS A C 1
ATOM 839 O O . LYS A 1 101 ? 6.031 10.540 21.171 1.00 86.56 101 LYS A O 1
ATOM 844 N N . GLU A 1 102 ? 4.512 10.673 19.510 1.00 83.38 102 GLU A N 1
ATOM 845 C CA . GLU A 1 102 ? 4.777 12.086 19.195 1.00 83.38 102 GLU A CA 1
ATOM 846 C C . GLU A 1 102 ? 4.405 13.025 20.349 1.00 83.38 102 GLU A C 1
ATOM 848 O O . GLU A 1 102 ? 5.167 13.924 20.711 1.00 83.38 102 GLU A O 1
ATOM 853 N N . ASN A 1 103 ? 3.264 12.787 20.996 1.00 79.25 103 ASN A N 1
ATOM 854 C CA . ASN A 1 103 ? 2.843 13.590 22.141 1.00 79.25 103 ASN A CA 1
ATOM 855 C C . ASN A 1 103 ? 3.824 13.454 23.318 1.00 79.25 103 ASN A C 1
ATOM 857 O O . ASN A 1 103 ? 4.127 14.442 23.990 1.00 79.25 103 ASN A O 1
ATOM 861 N N . LYS A 1 104 ? 4.376 12.254 23.552 1.00 78.12 104 LYS A N 1
ATOM 862 C CA . LYS A 1 104 ? 5.418 12.028 24.567 1.00 78.12 104 LYS A CA 1
ATOM 863 C C . LYS A 1 104 ? 6.737 12.715 24.212 1.00 78.12 104 LYS A C 1
ATOM 865 O O . LYS A 1 104 ? 7.347 13.302 25.105 1.00 78.12 104 LYS A O 1
ATOM 870 N N . SER A 1 105 ? 7.179 12.681 22.951 1.00 70.94 105 SER A N 1
ATOM 871 C CA . SER A 1 105 ? 8.393 13.404 22.543 1.00 70.94 105 SER A CA 1
ATOM 872 C C . SER A 1 105 ? 8.232 14.915 22.696 1.00 70.94 105 SER A C 1
ATOM 874 O O . SER A 1 105 ? 9.134 15.569 23.208 1.00 70.94 105 SER A O 1
ATOM 876 N N . ASN A 1 106 ? 7.058 15.460 22.374 1.00 64.06 106 ASN A N 1
ATOM 877 C CA . ASN A 1 106 ? 6.792 16.892 22.513 1.00 64.06 106 ASN A CA 1
ATOM 878 C C . ASN A 1 106 ? 6.703 17.329 23.984 1.00 64.06 106 ASN A C 1
ATOM 880 O O . ASN A 1 106 ? 7.193 18.398 24.333 1.00 64.06 106 ASN A O 1
ATOM 884 N N . LYS A 1 107 ? 6.146 16.493 24.873 1.00 63.06 107 LYS A N 1
ATOM 885 C CA . LYS A 1 107 ? 6.153 16.756 26.324 1.00 63.06 107 LYS A CA 1
ATOM 886 C C . LYS A 1 107 ? 7.556 16.688 26.936 1.00 63.06 107 LYS A C 1
ATOM 888 O O . LYS A 1 107 ? 7.820 17.411 27.887 1.00 63.06 107 LYS A O 1
ATOM 893 N N . ARG A 1 108 ? 8.460 15.851 26.408 1.00 60.25 108 ARG A N 1
ATOM 894 C CA . ARG A 1 108 ? 9.876 15.845 26.827 1.00 60.25 108 ARG A CA 1
ATOM 895 C C . ARG A 1 108 ? 10.612 17.108 26.376 1.00 60.25 108 ARG A C 1
ATOM 897 O O . ARG A 1 108 ? 11.411 17.617 27.146 1.00 60.25 108 ARG A O 1
ATOM 904 N N . LEU A 1 109 ? 10.290 17.634 25.193 1.00 57.69 109 LEU A N 1
ATOM 905 C CA . LEU A 1 109 ? 10.834 18.905 24.696 1.00 57.69 109 LEU A CA 1
ATOM 906 C C . LEU A 1 109 ? 10.295 20.121 25.469 1.00 57.69 109 LEU A C 1
ATOM 908 O O . LEU A 1 109 ? 11.030 21.071 25.690 1.00 57.69 109 LEU A O 1
ATOM 912 N N . LYS A 1 110 ? 9.038 20.077 25.930 1.00 55.06 110 LYS A N 1
ATOM 913 C CA . LYS A 1 110 ? 8.410 21.156 26.716 1.00 55.06 110 LYS A CA 1
ATOM 914 C C . LYS A 1 110 ? 8.631 21.065 28.229 1.00 55.06 110 LYS A C 1
ATOM 916 O O . LYS A 1 110 ? 8.136 21.908 28.963 1.00 55.06 110 LYS A O 1
ATOM 921 N N . LYS A 1 111 ? 9.387 20.081 28.726 1.00 51.00 111 LYS A N 1
ATOM 922 C CA . LYS A 1 111 ? 9.623 19.900 30.170 1.00 51.00 111 LYS A CA 1
ATOM 923 C C . LYS A 1 111 ? 10.607 20.910 30.791 1.00 51.00 111 LYS A C 1
ATOM 925 O O . LYS A 1 111 ? 11.046 20.685 31.913 1.00 51.00 111 LYS A O 1
ATOM 930 N N . GLN A 1 112 ? 10.920 22.002 30.091 1.00 51.09 112 GLN A N 1
ATOM 931 C CA . GLN A 1 112 ? 11.533 23.193 30.684 1.00 51.09 112 GLN A CA 1
ATOM 932 C C . GLN A 1 112 ? 10.511 24.246 31.133 1.00 51.09 112 GLN A C 1
ATOM 934 O O . GLN A 1 112 ? 10.872 25.082 31.948 1.00 51.09 112 GLN A O 1
ATOM 939 N N . GLU A 1 113 ? 9.237 24.181 30.724 1.00 45.91 113 GLU A N 1
ATOM 940 C CA . GLU A 1 113 ? 8.242 25.167 31.164 1.00 45.91 113 GLU A CA 1
ATOM 941 C C . GLU A 1 113 ? 6.898 24.511 31.520 1.00 45.91 113 GLU A C 1
ATOM 943 O O . GLU A 1 113 ? 6.179 23.975 30.680 1.00 45.91 113 GLU A O 1
ATOM 948 N N . THR A 1 114 ? 6.636 24.557 32.830 1.00 43.09 114 THR A N 1
ATOM 949 C CA . THR A 1 114 ? 5.353 24.516 33.552 1.00 43.09 114 THR A CA 1
ATOM 950 C C . THR A 1 114 ? 4.389 23.327 33.387 1.00 43.09 114 THR A C 1
ATOM 952 O O . THR A 1 114 ? 3.829 22.998 32.342 1.00 43.09 114 THR A O 1
ATOM 955 N N . ASN A 1 115 ? 4.118 22.720 34.550 1.00 47.19 115 ASN A N 1
ATOM 956 C CA . ASN A 1 115 ? 3.006 21.819 34.825 1.00 47.19 115 ASN A CA 1
ATOM 957 C C . ASN A 1 115 ? 1.670 22.539 34.607 1.00 47.19 115 ASN A C 1
ATOM 959 O O . ASN A 1 115 ? 1.252 23.322 35.454 1.00 47.19 115 ASN A O 1
ATOM 963 N N . ILE A 1 116 ? 0.958 22.214 33.531 1.00 42.09 116 ILE A N 1
ATOM 964 C CA . ILE A 1 116 ? -0.489 22.429 33.464 1.00 42.09 116 ILE A CA 1
ATOM 965 C C . ILE A 1 116 ? -1.124 21.128 32.983 1.00 42.09 116 ILE A C 1
ATOM 967 O O . ILE A 1 116 ? -0.885 20.657 31.866 1.00 42.09 116 ILE A O 1
ATOM 971 N N . GLY A 1 117 ? -1.898 20.520 33.882 1.00 49.78 117 GLY A N 1
ATOM 972 C CA . GLY A 1 117 ? -2.730 19.366 33.591 1.00 49.78 117 GLY A CA 1
ATOM 973 C C . GLY A 1 117 ? -3.685 19.684 32.447 1.00 49.78 117 GLY A C 1
ATOM 974 O O . GLY A 1 117 ? -4.386 20.691 32.463 1.00 49.78 117 GLY A O 1
ATOM 975 N N . LYS A 1 118 ? -3.709 18.814 31.440 1.00 40.78 118 LYS A N 1
ATOM 976 C CA . LYS A 1 118 ? -4.798 18.763 30.471 1.00 40.78 118 LYS A CA 1
ATOM 977 C C . LYS A 1 118 ? -5.296 17.332 30.406 1.00 40.78 118 LYS A C 1
ATOM 979 O O . LYS A 1 118 ? -4.549 16.430 30.013 1.00 40.78 118 LYS A O 1
ATOM 984 N N . ASN A 1 119 ? -6.542 17.165 30.845 1.00 41.22 119 ASN A N 1
ATOM 985 C CA . ASN A 1 119 ? -7.412 16.060 30.477 1.00 41.22 119 ASN A CA 1
ATOM 986 C C . ASN A 1 119 ? -7.351 15.922 28.955 1.00 41.22 119 ASN A C 1
ATOM 988 O O . ASN A 1 119 ? -7.877 16.755 28.226 1.00 41.22 119 ASN A O 1
ATOM 992 N N . ASN A 1 120 ? -6.634 14.907 28.483 1.00 43.88 120 ASN A N 1
ATOM 993 C CA . ASN A 1 120 ? -6.673 14.519 27.086 1.00 43.88 120 ASN A CA 1
ATOM 994 C C . ASN A 1 120 ? -7.853 13.562 26.943 1.00 43.88 120 ASN A C 1
ATOM 996 O O . ASN A 1 120 ? -7.681 12.355 27.128 1.00 43.88 120 ASN A O 1
ATOM 1000 N N . GLU A 1 121 ? -9.031 14.089 26.622 1.00 48.91 121 GLU A N 1
ATOM 1001 C CA . GLU A 1 121 ? -10.034 13.279 25.939 1.00 48.91 121 GLU A CA 1
ATOM 1002 C C . GLU A 1 121 ? -9.348 12.703 24.697 1.00 48.91 121 GLU A C 1
ATOM 1004 O O . GLU A 1 121 ? -8.839 13.428 23.839 1.00 48.91 121 GLU A O 1
ATOM 1009 N N . LYS A 1 122 ? -9.179 11.380 24.675 1.00 58.84 122 LYS A N 1
ATOM 1010 C CA . LYS A 1 122 ? -8.622 10.696 23.513 1.00 58.84 122 LYS A CA 1
ATOM 1011 C C . LYS A 1 122 ? -9.676 10.790 22.420 1.00 58.84 122 LYS A C 1
ATOM 1013 O O . LYS A 1 122 ? -10.625 10.014 22.445 1.00 58.84 122 LYS A O 1
ATOM 1018 N N . GLU A 1 123 ? -9.509 11.711 21.478 1.00 65.88 123 GLU A N 1
ATOM 1019 C CA . GLU A 1 123 ? -10.255 11.654 20.222 1.00 65.88 123 GLU A CA 1
ATOM 1020 C C . GLU A 1 123 ? -10.063 10.256 19.618 1.00 65.88 123 GLU A C 1
ATOM 1022 O O . GLU A 1 123 ? -8.941 9.838 19.309 1.00 65.88 123 GLU A O 1
ATOM 1027 N N . SER A 1 124 ? -11.153 9.496 19.534 1.00 83.38 124 SER A N 1
ATOM 1028 C CA . SER A 1 124 ? -11.154 8.154 18.963 1.00 83.38 124 SER A CA 1
ATOM 1029 C C . SER A 1 124 ? -10.817 8.239 17.479 1.00 83.38 124 SER A C 1
ATOM 1031 O O . SER A 1 124 ? -11.444 9.012 16.753 1.00 83.38 124 SER A O 1
ATOM 1033 N N . ILE A 1 125 ? -9.867 7.430 17.010 1.00 91.25 125 ILE A N 1
ATOM 1034 C CA . ILE A 1 125 ? -9.500 7.426 15.593 1.00 91.25 125 ILE A CA 1
ATOM 1035 C C . ILE A 1 125 ? -10.635 6.824 14.767 1.00 91.25 125 ILE A C 1
ATOM 1037 O O . ILE A 1 125 ? -11.004 5.659 14.938 1.00 91.25 125 ILE A O 1
ATOM 1041 N N . ILE A 1 126 ? -11.148 7.611 13.826 1.00 93.69 126 ILE A N 1
ATOM 1042 C CA . ILE A 1 126 ? -12.162 7.178 12.869 1.00 93.69 126 ILE A CA 1
ATOM 1043 C C . ILE A 1 126 ? -11.441 6.678 11.620 1.00 93.69 126 ILE A C 1
ATOM 1045 O O . ILE A 1 126 ? -10.633 7.397 11.041 1.00 93.69 126 ILE A O 1
ATOM 1049 N N . VAL A 1 127 ? -11.740 5.452 11.201 1.00 96.25 127 VAL A N 1
ATOM 1050 C CA . VAL A 1 127 ? -11.252 4.865 9.947 1.00 96.25 127 VAL A CA 1
ATOM 1051 C C . VAL A 1 127 ? -12.461 4.318 9.206 1.00 96.25 127 VAL A C 1
ATOM 1053 O O . VAL A 1 127 ? -13.253 3.607 9.820 1.00 96.25 127 VAL A O 1
ATOM 1056 N N . LYS A 1 128 ? -12.617 4.674 7.930 1.00 96.38 128 LYS A N 1
ATOM 1057 C CA . LYS A 1 128 ? -13.725 4.242 7.067 1.00 96.38 128 LYS A CA 1
ATOM 1058 C C . LYS A 1 128 ? -13.209 3.966 5.658 1.00 96.38 128 LYS A C 1
ATOM 1060 O O . LYS A 1 128 ? -12.334 4.689 5.187 1.00 96.38 128 LYS A O 1
ATOM 1065 N N . LEU A 1 129 ? -13.758 2.955 4.994 1.00 97.50 129 LEU A N 1
ATOM 1066 C CA . LEU A 1 129 ? -13.513 2.679 3.579 1.00 97.50 129 LEU A CA 1
ATOM 1067 C C . LEU A 1 129 ? -14.788 2.981 2.793 1.00 97.50 129 LEU A C 1
ATOM 1069 O O . LEU A 1 129 ? -15.884 2.651 3.253 1.00 97.50 129 LEU A O 1
ATOM 1073 N N . THR A 1 130 ? -14.645 3.592 1.621 1.00 97.44 130 THR A N 1
ATOM 1074 C CA . THR A 1 130 ? -15.766 3.831 0.709 1.00 97.44 130 THR A CA 1
ATOM 1075 C C . THR A 1 130 ? -15.471 3.335 -0.697 1.00 97.44 130 THR A C 1
ATOM 1077 O O . THR A 1 130 ? -14.336 3.405 -1.180 1.00 97.44 130 THR A O 1
ATOM 1080 N N . ASP A 1 131 ? -16.519 2.865 -1.364 1.00 96.00 131 ASP A N 1
ATOM 1081 C CA . ASP A 1 131 ? -16.481 2.475 -2.769 1.00 96.00 131 ASP A CA 1
ATOM 1082 C C . ASP A 1 131 ? -16.462 3.700 -3.710 1.00 96.00 131 ASP A C 1
ATOM 1084 O O . ASP A 1 131 ? -16.464 4.861 -3.284 1.00 96.00 131 ASP A O 1
ATOM 1088 N N . LYS A 1 132 ? -16.469 3.436 -5.020 1.00 92.25 132 LYS A N 1
ATOM 1089 C CA . LYS A 1 132 ? -16.541 4.456 -6.083 1.00 92.25 132 LYS A CA 1
ATOM 1090 C C . LYS A 1 132 ? -17.794 5.343 -6.041 1.00 92.25 132 LYS A C 1
ATOM 1092 O O . LYS A 1 132 ? -17.786 6.426 -6.615 1.00 92.25 132 LYS A O 1
ATOM 1097 N N . ASN A 1 133 ? -18.857 4.893 -5.376 1.00 94.44 133 ASN A N 1
ATOM 1098 C CA . ASN A 1 133 ? -20.117 5.616 -5.213 1.00 94.44 133 ASN A CA 1
ATOM 1099 C C . ASN A 1 133 ? -20.196 6.333 -3.851 1.00 94.44 133 ASN A C 1
ATOM 1101 O O . ASN A 1 133 ? -21.270 6.793 -3.466 1.00 94.44 133 ASN A O 1
ATOM 1105 N N . ASN A 1 134 ? -19.083 6.419 -3.111 1.00 92.88 134 ASN A N 1
ATOM 1106 C CA . ASN A 1 134 ? -19.004 6.936 -1.741 1.00 92.88 134 ASN A CA 1
ATOM 1107 C C . ASN A 1 134 ? -19.856 6.162 -0.717 1.00 92.88 134 ASN A C 1
ATOM 1109 O O . ASN A 1 134 ? -20.152 6.679 0.364 1.00 92.88 134 ASN A O 1
ATOM 1113 N N . LYS A 1 135 ? -20.239 4.917 -1.014 1.00 96.38 135 LYS A N 1
ATOM 1114 C CA . LYS A 1 135 ? -20.922 4.036 -0.066 1.00 96.38 135 LYS A CA 1
ATOM 1115 C C . LYS A 1 135 ? -19.897 3.408 0.872 1.00 96.38 135 LYS A C 1
ATOM 1117 O O . LYS A 1 135 ? -18.823 2.998 0.440 1.00 96.38 135 LYS A O 1
ATOM 1122 N N . LEU A 1 136 ? -20.234 3.328 2.159 1.00 97.12 136 LEU A N 1
ATOM 1123 C CA . LEU A 1 136 ? -19.404 2.640 3.147 1.00 97.12 136 LEU A CA 1
ATOM 1124 C C . LEU A 1 136 ? -19.332 1.142 2.841 1.00 97.12 136 LEU A C 1
ATOM 1126 O O . LEU A 1 136 ? -20.363 0.509 2.605 1.00 97.12 136 LEU A O 1
ATOM 1130 N N . ILE A 1 137 ? -18.114 0.607 2.873 1.00 96.88 137 ILE A N 1
ATOM 1131 C CA . ILE A 1 137 ? -17.848 -0.830 2.768 1.00 96.88 137 ILE A CA 1
ATOM 1132 C C . ILE A 1 137 ? -18.145 -1.483 4.121 1.00 96.88 137 ILE A C 1
ATOM 1134 O O . ILE A 1 137 ? -17.798 -0.919 5.163 1.00 96.88 137 ILE A O 1
ATOM 1138 N N . ASP A 1 138 ? -18.801 -2.645 4.111 1.00 96.25 138 ASP A N 1
ATOM 1139 C CA . ASP A 1 138 ? -19.141 -3.372 5.335 1.00 96.25 138 ASP A CA 1
ATOM 1140 C C . ASP A 1 138 ? -17.871 -3.925 6.007 1.00 96.25 138 ASP A C 1
ATOM 1142 O O . ASP A 1 138 ? -17.040 -4.586 5.387 1.00 96.25 138 ASP A O 1
ATOM 1146 N N . GLU A 1 139 ? -17.714 -3.661 7.307 1.00 95.25 139 GLU A N 1
ATOM 1147 C CA . GLU A 1 139 ? -16.559 -4.120 8.084 1.00 95.25 139 GLU A CA 1
ATOM 1148 C C . GLU A 1 139 ? -16.538 -5.647 8.295 1.00 95.25 139 GLU A C 1
ATOM 1150 O O . GLU A 1 139 ? -15.508 -6.197 8.701 1.00 95.25 139 GLU A O 1
ATOM 1155 N N . ASN A 1 140 ? -17.647 -6.336 8.012 1.00 95.94 140 ASN A N 1
ATOM 1156 C CA . ASN A 1 140 ? -17.732 -7.796 8.052 1.00 95.94 140 ASN A CA 1
ATOM 1157 C C . ASN A 1 140 ? -17.262 -8.472 6.755 1.00 95.94 140 ASN A C 1
ATOM 1159 O O . ASN A 1 140 ? -17.050 -9.685 6.756 1.00 95.94 140 ASN A O 1
ATOM 1163 N N . GLU A 1 141 ? -17.072 -7.718 5.668 1.00 96.75 141 GLU A N 1
ATOM 1164 C CA . GLU A 1 141 ? -16.499 -8.257 4.435 1.00 96.75 141 GLU A CA 1
ATOM 1165 C C . GLU A 1 141 ? -15.061 -8.740 4.654 1.00 96.75 141 GLU A C 1
ATOM 1167 O O . GLU A 1 141 ? -14.341 -8.282 5.548 1.00 96.75 141 GLU A O 1
ATOM 1172 N N . THR A 1 142 ? -14.615 -9.667 3.807 1.00 97.69 142 THR A N 1
ATOM 1173 C CA . THR A 1 142 ? -13.211 -10.077 3.795 1.00 97.69 142 THR A CA 1
ATOM 1174 C C . THR A 1 142 ? -12.339 -8.953 3.252 1.00 97.69 142 THR A C 1
ATOM 1176 O O . THR A 1 142 ? -12.750 -8.174 2.388 1.00 97.69 142 THR A O 1
ATOM 1179 N N . ASN A 1 143 ? -11.092 -8.896 3.715 1.00 97.06 143 ASN A N 1
ATOM 1180 C CA . ASN A 1 143 ? -10.093 -7.959 3.217 1.00 97.06 143 ASN A CA 1
ATOM 1181 C C . ASN A 1 143 ? -10.001 -7.984 1.683 1.00 97.06 143 ASN A C 1
ATOM 1183 O O . ASN A 1 143 ? -9.933 -6.927 1.062 1.00 97.06 143 ASN A O 1
ATOM 1187 N N . LYS A 1 144 ? -10.043 -9.165 1.058 1.00 95.19 144 LYS A N 1
ATOM 1188 C CA . LYS A 1 144 ? -10.003 -9.277 -0.406 1.00 95.19 144 LYS A CA 1
ATOM 1189 C C . LYS A 1 144 ? -11.096 -8.452 -1.082 1.00 95.19 144 LYS A C 1
ATOM 1191 O O . LYS A 1 144 ? -10.797 -7.608 -1.917 1.00 95.19 144 LYS A O 1
ATOM 1196 N N . GLN A 1 145 ? -12.351 -8.687 -0.706 1.00 95.75 145 GLN A N 1
ATOM 1197 C CA . GLN A 1 145 ? -13.497 -8.018 -1.324 1.00 95.75 145 GLN A CA 1
ATOM 1198 C C . GLN A 1 145 ? -13.503 -6.524 -1.004 1.00 95.75 145 GLN A C 1
ATOM 1200 O O . GLN A 1 145 ? -13.648 -5.695 -1.903 1.00 95.75 145 GLN A O 1
ATOM 1205 N N . ALA A 1 146 ? -13.246 -6.184 0.258 1.00 96.81 146 ALA A N 1
ATOM 1206 C CA . ALA A 1 146 ? -13.239 -4.807 0.714 1.00 96.81 146 ALA A CA 1
ATOM 1207 C C . ALA A 1 146 ? -12.205 -3.953 -0.028 1.00 96.81 146 ALA A C 1
ATOM 1209 O O . ALA A 1 146 ? -12.532 -2.875 -0.515 1.00 96.81 146 ALA A O 1
ATOM 1210 N N . TRP A 1 147 ? -10.955 -4.414 -0.130 1.00 96.06 147 TRP A N 1
ATOM 1211 C CA . TRP A 1 147 ? -9.875 -3.603 -0.696 1.00 96.06 147 TRP A CA 1
ATOM 1212 C C . TRP A 1 147 ? -9.872 -3.555 -2.225 1.00 96.06 147 TRP A C 1
ATOM 1214 O O . TRP A 1 147 ? -9.426 -2.549 -2.767 1.00 96.06 147 TRP A O 1
ATOM 1224 N N . ILE A 1 148 ? -10.409 -4.571 -2.909 1.00 93.56 148 ILE A N 1
ATOM 1225 C CA . ILE A 1 148 ? -10.614 -4.536 -4.369 1.00 93.56 148 ILE A CA 1
ATOM 1226 C C . ILE A 1 148 ? -11.658 -3.477 -4.746 1.00 93.56 148 ILE A C 1
ATOM 1228 O O . ILE A 1 148 ? -11.488 -2.755 -5.725 1.00 93.56 148 ILE A O 1
ATOM 1232 N N . ASN A 1 149 ? -12.737 -3.369 -3.966 1.00 93.81 149 ASN A N 1
ATOM 1233 C CA . ASN A 1 149 ? -13.844 -2.451 -4.251 1.00 93.81 149 ASN A CA 1
ATOM 1234 C C . ASN A 1 149 ? -13.639 -1.044 -3.663 1.00 93.81 149 ASN A C 1
ATOM 1236 O O . ASN A 1 149 ? -14.415 -0.127 -3.951 1.00 93.81 149 ASN A O 1
ATOM 1240 N N . CYS A 1 150 ? -12.617 -0.867 -2.823 1.00 95.81 150 CYS A N 1
ATOM 1241 C CA . CYS A 1 150 ? -12.338 0.387 -2.142 1.00 95.81 150 CYS A CA 1
ATOM 1242 C C . CYS A 1 150 ? -11.712 1.412 -3.083 1.00 95.81 150 CYS A C 1
ATOM 1244 O O . CYS A 1 150 ? -10.681 1.165 -3.700 1.00 95.81 150 CYS A O 1
ATOM 1246 N N . GLN A 1 151 ? -12.304 2.604 -3.114 1.00 95.75 151 GLN A N 1
ATOM 1247 C CA . GLN A 1 151 ? -11.768 3.753 -3.839 1.00 95.75 151 GLN A CA 1
ATOM 1248 C C . GLN A 1 151 ? -11.064 4.733 -2.899 1.00 95.75 151 GLN A C 1
ATOM 1250 O O . GLN A 1 151 ? -10.095 5.395 -3.288 1.00 95.75 151 GLN A O 1
ATOM 1255 N N . THR A 1 152 ? -11.582 4.868 -1.674 1.00 97.19 152 THR A N 1
ATOM 1256 C CA . THR A 1 152 ? -11.124 5.872 -0.712 1.00 97.19 152 THR A CA 1
ATOM 1257 C C . THR A 1 152 ? -11.038 5.297 0.696 1.00 97.19 152 THR A C 1
ATOM 1259 O O . THR A 1 152 ? -11.985 4.709 1.215 1.00 97.19 152 THR A O 1
ATOM 1262 N N . LEU A 1 153 ? -9.904 5.544 1.347 1.00 97.12 153 LEU A N 1
ATOM 1263 C CA . LEU A 1 153 ? -9.677 5.308 2.765 1.00 97.12 153 LEU A CA 1
ATOM 1264 C C . LEU A 1 153 ? -9.722 6.652 3.496 1.00 97.12 153 LEU A C 1
ATOM 1266 O O . LEU A 1 153 ? -8.903 7.535 3.253 1.00 97.12 153 LEU A O 1
ATOM 1270 N N . LEU A 1 154 ? -10.655 6.802 4.428 1.00 96.19 154 LEU A N 1
ATOM 1271 C CA . LEU A 1 154 ? -10.775 7.975 5.283 1.00 96.19 154 LEU A CA 1
ATOM 1272 C C . LEU A 1 154 ? -10.210 7.662 6.667 1.00 96.19 154 LEU A C 1
ATOM 1274 O O . LEU A 1 154 ? -10.657 6.724 7.326 1.00 96.19 154 LEU A O 1
ATOM 1278 N N . ILE A 1 155 ? -9.267 8.478 7.131 1.00 95.25 155 ILE A N 1
ATOM 1279 C CA . ILE A 1 155 ? -8.740 8.436 8.497 1.00 95.25 155 ILE A CA 1
ATOM 1280 C C . ILE A 1 155 ? -8.927 9.810 9.132 1.00 95.25 155 ILE A C 1
ATOM 1282 O O . ILE A 1 155 ? -8.260 10.775 8.760 1.00 95.25 155 ILE A O 1
ATOM 1286 N N . ASN A 1 156 ? -9.817 9.915 10.115 1.00 91.62 156 ASN A N 1
ATOM 1287 C CA . ASN A 1 156 ? -10.280 11.185 10.673 1.00 91.62 156 ASN A CA 1
ATOM 1288 C C . ASN A 1 156 ? -10.764 12.126 9.548 1.00 91.62 156 ASN A C 1
ATOM 1290 O O . ASN A 1 156 ? -11.733 11.818 8.864 1.00 91.62 156 ASN A O 1
ATOM 1294 N N . GLN A 1 157 ? -10.078 13.251 9.336 1.00 90.38 157 GLN A N 1
ATOM 1295 C CA . GLN A 1 157 ? -10.380 14.248 8.295 1.00 90.38 157 GLN A CA 1
ATOM 1296 C C . GLN A 1 157 ? -9.473 14.102 7.058 1.00 90.38 157 GLN A C 1
ATOM 1298 O O . GLN A 1 157 ? -9.415 14.984 6.206 1.00 90.38 157 GLN A O 1
ATOM 1303 N N . GLN A 1 158 ? -8.702 13.016 6.978 1.00 93.31 158 GLN A N 1
ATOM 1304 C CA . GLN A 1 158 ? -7.711 12.782 5.935 1.00 93.31 158 GLN A CA 1
ATOM 1305 C C . GLN A 1 158 ? -8.196 11.699 4.977 1.00 93.31 158 GLN A C 1
ATOM 1307 O O . GLN A 1 158 ? -8.361 10.549 5.376 1.00 93.31 158 GLN A O 1
ATOM 1312 N N . SER A 1 159 ? -8.400 12.083 3.719 1.00 94.81 159 SER A N 1
ATOM 1313 C CA . SER A 1 159 ? -8.801 11.181 2.640 1.00 94.81 159 SER A CA 1
ATOM 1314 C C . SER A 1 159 ? -7.580 10.658 1.886 1.00 94.81 159 SER A C 1
ATOM 1316 O O . SER A 1 159 ? -6.644 11.417 1.616 1.00 94.81 159 SER A O 1
ATOM 1318 N N . TYR A 1 160 ? -7.588 9.368 1.569 1.00 95.56 160 TYR A N 1
ATOM 1319 C CA . TYR A 1 160 ? -6.562 8.680 0.801 1.00 95.56 160 TYR A CA 1
ATOM 1320 C C . TYR A 1 160 ? -7.213 7.969 -0.377 1.00 95.56 160 TYR A C 1
ATOM 1322 O O . TYR A 1 160 ? -8.105 7.148 -0.173 1.00 95.56 160 TYR A O 1
ATOM 1330 N N . HIS A 1 161 ? -6.741 8.240 -1.589 1.00 95.06 161 HIS A N 1
ATOM 1331 C CA . HIS A 1 161 ? -7.100 7.434 -2.747 1.00 95.06 161 HIS A CA 1
ATOM 1332 C C . HIS A 1 161 ? -6.495 6.038 -2.587 1.00 95.06 161 HIS A C 1
ATOM 1334 O O . HIS A 1 161 ? -5.312 5.915 -2.269 1.00 95.06 161 HIS A O 1
ATOM 1340 N N . VAL A 1 162 ? -7.304 4.997 -2.748 1.00 95.19 162 VAL A N 1
ATOM 1341 C CA . VAL A 1 162 ? -6.838 3.614 -2.687 1.00 95.19 162 VAL A CA 1
ATOM 1342 C C . VAL A 1 162 ? -6.479 3.150 -4.090 1.00 95.19 162 VAL A C 1
ATOM 1344 O O . VAL A 1 162 ? -7.300 3.219 -4.998 1.00 95.19 16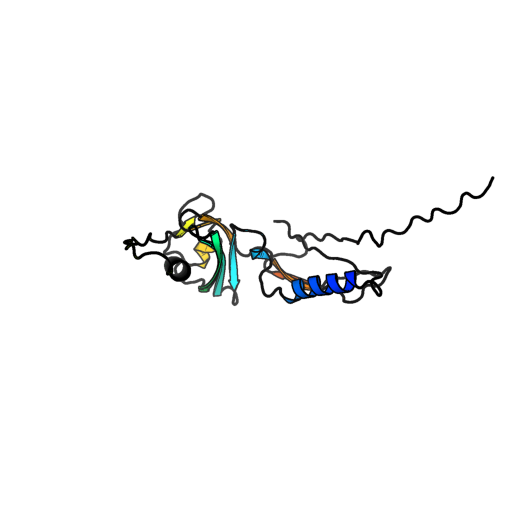2 VAL A O 1
ATOM 1347 N N . GLU A 1 163 ? -5.251 2.665 -4.246 1.00 92.75 163 GLU A N 1
ATOM 1348 C CA . GLU A 1 163 ? -4.781 2.033 -5.474 1.00 92.75 163 GLU A CA 1
ATOM 1349 C C . GLU A 1 163 ? -4.468 0.563 -5.187 1.00 92.75 163 GLU A C 1
ATOM 1351 O O . GLU A 1 163 ? -3.510 0.238 -4.478 1.00 92.75 163 GLU A O 1
ATOM 1356 N N . TYR A 1 164 ? -5.308 -0.323 -5.718 1.00 92.19 164 TYR A N 1
ATOM 1357 C CA . TYR A 1 164 ? -5.143 -1.767 -5.602 1.00 92.19 164 TYR A CA 1
ATOM 1358 C C . TYR A 1 164 ? -4.303 -2.298 -6.763 1.00 92.19 164 TYR A C 1
ATOM 1360 O O . TYR A 1 164 ? -4.617 -2.021 -7.919 1.00 92.19 164 TYR A O 1
ATOM 1368 N N . ASN A 1 165 ? -3.249 -3.057 -6.452 1.00 90.81 165 ASN A N 1
ATOM 1369 C CA . ASN A 1 165 ? -2.309 -3.637 -7.410 1.00 90.81 165 ASN A CA 1
ATOM 1370 C C . ASN A 1 165 ? -1.862 -2.606 -8.463 1.00 90.81 165 ASN A C 1
ATOM 1372 O O . ASN A 1 165 ? -1.950 -2.833 -9.665 1.00 90.81 165 ASN A O 1
ATOM 1376 N N . ALA A 1 166 ? -1.419 -1.435 -7.996 1.00 86.69 166 ALA A N 1
ATOM 1377 C CA . ALA A 1 166 ? -0.933 -0.382 -8.877 1.00 86.69 166 ALA A CA 1
ATOM 1378 C C . ALA A 1 166 ? 0.292 -0.874 -9.679 1.00 86.69 166 ALA A C 1
ATOM 1380 O O . ALA A 1 166 ? 1.216 -1.416 -9.060 1.00 86.69 166 ALA A O 1
ATOM 1381 N N . PRO A 1 167 ? 0.341 -0.652 -11.010 1.00 84.75 167 PRO A N 1
ATOM 1382 C CA . PRO A 1 167 ? 1.497 -0.995 -11.831 1.00 84.75 167 PRO A CA 1
ATOM 1383 C C . PRO A 1 167 ? 2.786 -0.391 -11.281 1.00 84.75 167 PRO A C 1
ATOM 1385 O O . PRO A 1 167 ? 2.864 0.821 -11.041 1.00 84.75 167 PRO A O 1
ATOM 1388 N N . ALA A 1 168 ? 3.807 -1.228 -11.099 1.00 78.69 168 ALA A N 1
ATOM 1389 C CA . ALA A 1 168 ? 4.997 -0.849 -10.365 1.00 78.69 168 ALA A CA 1
ATOM 1390 C C . ALA A 1 168 ? 6.306 -1.392 -10.925 1.00 78.69 168 ALA A C 1
ATOM 1392 O O . ALA A 1 168 ? 6.488 -2.595 -11.025 1.00 78.69 168 ALA A O 1
ATOM 1393 N N . VAL A 1 169 ? 7.286 -0.515 -11.179 1.00 79.06 169 VAL A N 1
ATOM 1394 C CA . VAL A 1 169 ? 8.661 -0.964 -11.457 1.00 79.06 169 VAL A CA 1
ATOM 1395 C C . VAL A 1 169 ? 9.298 -1.457 -10.161 1.00 79.06 169 VAL A C 1
ATOM 1397 O O . VAL A 1 169 ? 9.637 -0.655 -9.287 1.00 79.06 169 VAL A O 1
ATOM 1400 N N . ILE A 1 170 ? 9.496 -2.767 -10.049 1.00 80.19 170 ILE A N 1
ATOM 1401 C CA . ILE A 1 170 ? 10.147 -3.394 -8.891 1.00 80.19 170 ILE A CA 1
ATOM 1402 C C . ILE A 1 170 ? 11.648 -3.555 -9.093 1.00 80.19 170 ILE A C 1
ATOM 1404 O O . ILE A 1 170 ? 12.420 -3.531 -8.131 1.00 80.19 170 ILE A O 1
ATOM 1408 N N . LYS A 1 171 ? 12.094 -3.653 -10.347 1.00 80.50 171 LYS A N 1
ATOM 1409 C CA . LYS A 1 171 ? 13.513 -3.708 -10.670 1.00 80.50 171 LYS A CA 1
ATOM 1410 C C . LYS A 1 171 ? 13.784 -2.998 -11.972 1.00 80.50 171 LYS A C 1
ATOM 1412 O O . LYS A 1 171 ? 13.104 -3.179 -12.972 1.00 80.50 171 LYS A O 1
ATOM 1417 N N . PHE A 1 172 ? 14.831 -2.196 -11.937 1.00 82.12 172 PHE A N 1
ATOM 1418 C CA . PHE A 1 172 ? 15.303 -1.470 -13.090 1.00 82.12 172 PHE A CA 1
ATOM 1419 C C . PHE A 1 172 ? 16.824 -1.599 -13.152 1.00 82.12 172 PHE A C 1
ATOM 1421 O O . PHE A 1 172 ? 17.519 -1.291 -12.179 1.00 82.12 172 PHE A O 1
ATOM 1428 N N . ARG A 1 173 ? 17.358 -2.061 -14.282 1.00 81.44 173 ARG A N 1
ATOM 1429 C CA . ARG A 1 173 ? 18.796 -2.194 -14.505 1.00 81.44 173 ARG A CA 1
ATOM 1430 C C . ARG A 1 173 ? 19.176 -1.688 -15.881 1.00 81.44 173 ARG A C 1
ATOM 1432 O O . ARG A 1 173 ? 18.685 -2.167 -16.896 1.00 81.44 173 ARG A O 1
ATOM 1439 N N . PHE A 1 174 ? 20.126 -0.768 -15.888 1.00 81.19 174 PHE A N 1
ATOM 1440 C CA . PHE A 1 174 ? 20.779 -0.312 -17.100 1.00 81.19 174 PHE A CA 1
ATOM 1441 C C . PHE A 1 174 ? 22.116 -1.050 -17.285 1.00 81.19 174 PHE A C 1
ATOM 1443 O O . PHE A 1 174 ? 22.762 -1.350 -16.272 1.00 81.19 174 PHE A O 1
ATOM 1450 N N . PRO A 1 175 ? 22.557 -1.343 -18.521 1.00 80.50 175 PRO A N 1
ATOM 1451 C CA . PRO A 1 175 ? 23.911 -1.822 -18.773 1.00 80.50 175 PRO A CA 1
ATOM 1452 C C . PRO A 1 175 ? 24.971 -0.874 -18.195 1.00 80.50 175 PRO A C 1
ATOM 1454 O O . PRO A 1 175 ? 24.859 0.344 -18.305 1.00 80.50 175 PRO A O 1
ATOM 1457 N N . ASP A 1 176 ? 26.031 -1.425 -17.596 1.00 79.44 176 ASP A N 1
ATOM 1458 C CA . ASP A 1 176 ? 27.123 -0.620 -17.019 1.00 79.44 176 ASP A CA 1
ATOM 1459 C C . ASP A 1 176 ? 27.994 0.070 -18.086 1.00 79.44 176 ASP A C 1
ATOM 1461 O O . ASP A 1 176 ? 28.743 0.998 -17.776 1.00 79.44 176 ASP A O 1
ATOM 1465 N N . LYS A 1 177 ? 27.934 -0.408 -19.332 1.00 77.81 177 LYS A N 1
ATOM 1466 C CA . LYS A 1 177 ? 28.644 0.139 -20.489 1.00 77.81 177 LYS A CA 1
ATOM 1467 C C . LYS A 1 177 ? 27.691 0.171 -21.673 1.00 77.81 177 LYS A C 1
ATOM 1469 O O . LYS A 1 177 ? 26.982 -0.802 -21.914 1.00 77.81 177 LYS A O 1
ATOM 1474 N N . ILE A 1 178 ? 27.719 1.275 -22.401 1.00 76.06 178 ILE A N 1
ATOM 1475 C CA . ILE A 1 178 ? 26.914 1.517 -23.592 1.00 76.06 178 ILE A CA 1
ATOM 1476 C C . ILE A 1 178 ? 27.911 1.765 -24.717 1.00 76.06 178 ILE A C 1
ATOM 1478 O O . ILE A 1 178 ? 28.907 2.454 -24.506 1.00 76.06 178 ILE A O 1
ATOM 1482 N N . LEU A 1 179 ? 27.704 1.147 -25.876 1.00 75.50 179 LEU A N 1
ATOM 1483 C CA . LEU A 1 179 ? 28.550 1.367 -27.045 1.00 75.50 179 LEU A CA 1
ATOM 1484 C C . LEU A 1 179 ? 27.808 2.269 -28.026 1.00 75.50 179 LEU A C 1
ATOM 1486 O O . LEU A 1 179 ? 26.586 2.179 -28.174 1.00 75.50 179 LEU A O 1
ATOM 1490 N N . THR A 1 180 ? 28.543 3.148 -28.698 1.00 77.31 180 THR A N 1
ATOM 1491 C CA . THR A 1 180 ? 27.993 3.937 -29.801 1.00 77.31 180 THR A CA 1
ATOM 1492 C C . THR A 1 180 ? 27.542 3.008 -30.928 1.00 77.31 180 THR A C 1
ATOM 1494 O O . THR A 1 180 ? 28.134 1.953 -31.146 1.00 77.31 180 THR A O 1
ATOM 1497 N N . ASN A 1 181 ? 26.468 3.386 -31.624 1.00 77.69 181 ASN A N 1
ATOM 1498 C CA . ASN A 1 181 ? 25.888 2.625 -32.739 1.00 77.69 181 ASN A CA 1
ATOM 1499 C C . ASN A 1 181 ? 25.442 1.195 -32.379 1.00 77.69 181 ASN A C 1
ATOM 1501 O O . ASN A 1 181 ? 25.394 0.321 -33.241 1.00 77.69 181 ASN A O 1
ATOM 1505 N N . THR A 1 182 ? 25.096 0.948 -31.112 1.00 75.06 182 THR A N 1
ATOM 1506 C CA . THR A 1 182 ? 24.529 -0.333 -30.669 1.00 75.06 182 THR A CA 1
ATOM 1507 C C . THR A 1 182 ? 23.183 -0.136 -29.987 1.00 75.06 182 THR A C 1
ATOM 1509 O O . THR A 1 182 ? 22.948 0.873 -29.316 1.00 75.06 182 THR A O 1
ATOM 1512 N N . ILE A 1 183 ? 22.294 -1.118 -30.146 1.00 78.81 183 ILE A N 1
ATOM 1513 C CA . ILE A 1 183 ? 21.023 -1.143 -29.423 1.00 78.81 183 ILE A CA 1
ATOM 1514 C C . ILE A 1 183 ? 21.327 -1.351 -27.944 1.00 78.81 183 ILE A C 1
ATOM 1516 O O . ILE A 1 183 ? 21.997 -2.306 -27.554 1.00 78.81 183 ILE A O 1
ATOM 1520 N N . THR A 1 184 ? 20.811 -0.450 -27.117 1.00 81.50 184 THR A N 1
ATOM 1521 C CA . THR A 1 184 ? 20.953 -0.537 -25.668 1.00 81.50 184 THR A CA 1
ATOM 1522 C C . THR A 1 184 ? 19.660 -1.048 -25.060 1.00 81.50 184 THR A C 1
ATOM 1524 O O . THR A 1 184 ? 18.612 -0.429 -25.214 1.00 81.50 184 THR A O 1
ATOM 1527 N N . THR A 1 185 ? 19.736 -2.163 -24.340 1.00 81.75 185 THR A N 1
ATOM 1528 C CA . THR A 1 185 ? 18.578 -2.778 -23.684 1.00 81.75 185 THR A CA 1
ATOM 1529 C C . THR A 1 185 ? 18.624 -2.546 -22.181 1.00 81.75 185 THR A C 1
ATOM 1531 O O . THR A 1 185 ? 19.615 -2.883 -21.530 1.00 81.75 185 THR A O 1
ATOM 1534 N N . ALA A 1 186 ? 17.541 -2.023 -21.613 1.00 84.38 186 ALA A N 1
ATOM 1535 C CA . ALA A 1 186 ? 17.341 -1.990 -20.171 1.00 84.38 186 ALA A CA 1
ATOM 1536 C C . ALA A 1 186 ? 16.634 -3.266 -19.694 1.00 84.38 186 ALA A C 1
ATOM 1538 O O . ALA A 1 186 ? 15.744 -3.780 -20.365 1.00 84.38 186 ALA A O 1
ATOM 1539 N N . PHE A 1 187 ? 17.005 -3.751 -18.512 1.00 84.81 187 PHE A N 1
ATOM 1540 C CA . PHE A 1 187 ? 16.231 -4.759 -17.797 1.00 84.81 187 PHE A CA 1
ATOM 1541 C C . PHE A 1 187 ? 15.198 -4.054 -16.919 1.00 84.81 187 PHE A C 1
ATOM 1543 O O . PHE A 1 187 ? 15.570 -3.278 -16.033 1.00 84.81 187 PHE A O 1
ATOM 1550 N N . VAL A 1 188 ? 13.920 -4.344 -17.140 1.00 84.88 188 VAL A N 1
ATOM 1551 C CA . VAL A 1 188 ? 12.809 -3.805 -16.352 1.00 84.88 188 VAL A CA 1
ATOM 1552 C C . VAL A 1 188 ? 11.948 -4.963 -15.880 1.00 84.88 188 VAL A C 1
ATOM 1554 O O . VAL A 1 188 ? 11.613 -5.848 -16.658 1.00 84.88 188 VAL A O 1
ATOM 1557 N N . GLU A 1 189 ? 11.610 -4.951 -14.601 1.00 84.19 189 GLU A N 1
ATOM 1558 C CA . GLU A 1 189 ? 10.689 -5.891 -13.976 1.00 84.19 189 GLU A CA 1
ATOM 1559 C C . GLU A 1 189 ? 9.548 -5.067 -13.383 1.00 84.19 189 GLU A C 1
ATOM 1561 O O . GLU A 1 189 ? 9.789 -4.140 -12.594 1.00 84.19 189 GLU A O 1
ATOM 1566 N N . ILE A 1 190 ? 8.330 -5.367 -13.828 1.00 82.75 190 ILE A N 1
ATOM 1567 C CA . ILE A 1 190 ? 7.114 -4.630 -13.496 1.00 82.75 190 ILE A CA 1
ATOM 1568 C C . ILE A 1 190 ? 6.167 -5.592 -12.779 1.00 82.75 190 ILE A C 1
ATOM 1570 O O . ILE A 1 190 ? 5.846 -6.649 -13.311 1.00 82.75 190 ILE A O 1
ATOM 1574 N N . ASP A 1 191 ? 5.720 -5.212 -11.588 1.00 82.75 191 ASP A N 1
ATOM 1575 C CA . ASP A 1 191 ? 4.601 -5.846 -10.897 1.00 82.75 191 ASP A CA 1
ATOM 1576 C C . ASP A 1 191 ? 3.295 -5.178 -11.339 1.00 82.75 191 ASP A C 1
ATOM 1578 O O . ASP A 1 191 ? 3.236 -3.957 -11.500 1.00 82.75 191 ASP A O 1
ATOM 1582 N N . TYR A 1 192 ? 2.233 -5.973 -11.485 1.00 83.88 192 TYR A N 1
ATOM 1583 C CA . TYR A 1 192 ? 0.868 -5.501 -11.761 1.00 83.88 192 TYR A CA 1
ATOM 1584 C C . TYR A 1 192 ? 0.730 -4.574 -12.981 1.00 83.88 192 TYR A C 1
ATOM 1586 O O . TYR A 1 192 ? -0.144 -3.712 -13.027 1.00 83.88 192 TYR A O 1
ATOM 1594 N N . GLY A 1 193 ? 1.592 -4.742 -13.979 1.00 85.31 193 GLY A N 1
ATOM 1595 C CA . GLY A 1 193 ? 1.561 -3.983 -15.220 1.00 85.31 193 GLY A CA 1
ATOM 1596 C C . GLY A 1 193 ? 2.232 -4.746 -16.350 1.00 85.31 193 GLY A C 1
ATOM 1597 O O . GLY A 1 193 ? 2.972 -5.696 -16.108 1.00 85.31 193 GLY A O 1
ATOM 1598 N N . ASP A 1 194 ? 1.972 -4.305 -17.577 1.00 82.12 194 ASP A N 1
ATOM 1599 C CA . ASP A 1 194 ? 2.618 -4.839 -18.772 1.00 82.12 194 ASP A CA 1
ATOM 1600 C C . ASP A 1 194 ? 3.638 -3.838 -19.315 1.00 82.12 194 ASP A C 1
ATOM 1602 O O . ASP A 1 194 ? 3.428 -2.617 -19.279 1.00 82.12 194 ASP A O 1
ATOM 1606 N N . ILE A 1 195 ? 4.731 -4.362 -19.861 1.00 81.81 195 ILE A N 1
ATOM 1607 C CA . ILE A 1 195 ? 5.712 -3.566 -20.588 1.00 81.81 195 ILE A CA 1
ATOM 1608 C C . ILE A 1 195 ? 5.094 -2.945 -21.845 1.00 81.81 195 ILE A C 1
ATOM 1610 O O . ILE A 1 195 ? 5.444 -1.818 -22.188 1.00 81.81 195 ILE A O 1
ATOM 1614 N N . GLU A 1 196 ? 4.130 -3.623 -22.476 1.00 87.75 196 GLU A N 1
ATOM 1615 C CA . GLU A 1 196 ? 3.438 -3.142 -23.680 1.00 87.75 196 GLU A CA 1
ATOM 1616 C C . GLU A 1 196 ? 2.591 -1.888 -23.418 1.00 87.75 196 GLU A C 1
ATOM 1618 O O . GLU A 1 196 ? 2.436 -1.043 -24.297 1.00 87.75 196 GLU A O 1
ATOM 1623 N N . TYR A 1 197 ? 2.089 -1.728 -22.189 1.00 82.56 197 TYR A N 1
ATOM 1624 C CA . TYR A 1 197 ? 1.308 -0.560 -21.759 1.00 82.56 197 TYR A CA 1
ATOM 1625 C C . TYR A 1 197 ? 2.140 0.458 -20.964 1.00 82.56 197 TYR A C 1
ATOM 1627 O O . TYR A 1 197 ? 1.589 1.374 -20.346 1.00 82.56 197 TYR A O 1
ATOM 1635 N N . SER A 1 198 ? 3.464 0.299 -20.952 1.00 82.69 198 SER A N 1
ATOM 1636 C CA . SER A 1 198 ? 4.389 1.197 -20.266 1.00 82.69 198 SER A CA 1
ATOM 1637 C C . SER A 1 198 ? 4.933 2.272 -21.208 1.00 82.69 198 SER A C 1
ATOM 1639 O O . SER A 1 198 ? 5.047 2.069 -22.414 1.00 82.69 198 SER A O 1
ATOM 1641 N N . LEU A 1 199 ? 5.298 3.429 -20.647 1.00 80.50 199 LEU A N 1
ATOM 1642 C CA . LEU A 1 199 ? 5.976 4.494 -21.385 1.00 80.50 199 LEU A CA 1
ATOM 1643 C C . LEU A 1 199 ? 7.459 4.541 -21.024 1.00 80.50 199 LEU A C 1
ATOM 1645 O O . LEU A 1 199 ? 7.840 4.405 -19.859 1.00 80.50 199 LEU A O 1
ATOM 1649 N N . PHE A 1 200 ? 8.290 4.767 -22.039 1.00 80.69 200 PHE A N 1
ATOM 1650 C CA . PHE A 1 200 ? 9.738 4.853 -21.903 1.00 80.69 200 PHE A CA 1
ATOM 1651 C C . PHE A 1 200 ? 10.244 6.110 -22.595 1.00 80.69 200 PHE A C 1
ATOM 1653 O O . PHE A 1 200 ? 10.181 6.216 -23.818 1.00 80.69 200 PHE A O 1
ATOM 1660 N N . ASP A 1 201 ? 10.796 7.025 -21.804 1.00 79.50 201 ASP A N 1
ATOM 1661 C CA . ASP A 1 201 ? 11.419 8.244 -22.304 1.00 79.50 201 ASP A CA 1
ATOM 1662 C C . ASP A 1 201 ? 12.941 8.146 -22.181 1.00 79.50 201 ASP A C 1
ATOM 1664 O O . ASP A 1 201 ? 13.492 7.816 -21.123 1.00 79.50 201 ASP A O 1
ATOM 1668 N N . TRP A 1 202 ? 13.630 8.456 -23.277 1.00 76.69 202 TRP A N 1
ATOM 1669 C CA . TRP A 1 202 ? 15.085 8.462 -23.353 1.00 76.69 202 TRP A CA 1
ATOM 1670 C C . TRP A 1 202 ? 15.610 9.890 -23.316 1.00 76.69 202 TRP A C 1
ATOM 1672 O O . TRP A 1 202 ? 15.200 10.732 -24.110 1.00 76.69 202 TRP A O 1
ATOM 1682 N N . TYR A 1 203 ? 16.565 10.147 -22.424 1.00 73.44 203 TYR A N 1
ATOM 1683 C CA . TYR A 1 203 ? 17.203 11.453 -22.303 1.00 73.44 203 TYR A CA 1
ATOM 1684 C C . TYR A 1 203 ? 18.712 11.342 -22.523 1.00 73.44 203 TYR A C 1
ATOM 1686 O O . TYR A 1 203 ? 19.370 10.413 -22.038 1.00 73.44 203 TYR A O 1
ATOM 1694 N N . ILE A 1 204 ? 19.258 12.327 -23.233 1.00 70.75 204 ILE A N 1
ATOM 1695 C CA . ILE A 1 204 ? 20.692 12.526 -23.462 1.00 70.75 204 ILE A CA 1
ATOM 1696 C C . ILE A 1 204 ? 21.076 13.843 -22.780 1.00 70.75 204 ILE A C 1
ATOM 1698 O O . ILE A 1 204 ? 20.295 14.791 -22.773 1.00 70.75 204 ILE A O 1
ATOM 1702 N N . THR A 1 205 ? 22.248 13.902 -22.154 1.00 72.62 205 THR A N 1
ATOM 1703 C CA . THR A 1 205 ? 22.747 15.131 -21.520 1.00 72.62 205 THR A CA 1
ATOM 1704 C C . THR A 1 205 ? 23.197 16.151 -22.567 1.00 72.62 205 THR A C 1
ATOM 1706 O O . THR A 1 205 ? 23.881 15.776 -23.517 1.00 72.62 205 THR A O 1
ATOM 1709 N N . ASP A 1 206 ? 22.883 17.434 -22.360 1.00 63.03 206 ASP A N 1
ATOM 1710 C CA . ASP A 1 206 ? 23.224 18.528 -23.289 1.00 63.03 206 ASP A CA 1
ATOM 1711 C C . ASP A 1 206 ? 24.733 18.678 -23.550 1.00 63.03 206 ASP A C 1
ATOM 1713 O O . ASP A 1 206 ? 25.122 19.086 -24.641 1.00 63.03 206 ASP A O 1
ATOM 1717 N N . ASP A 1 207 ? 25.580 18.248 -22.608 1.00 62.19 207 ASP A N 1
ATOM 1718 C CA . ASP A 1 207 ? 27.047 18.215 -22.741 1.00 62.19 207 ASP A CA 1
ATOM 1719 C C . ASP A 1 207 ? 27.550 17.292 -23.881 1.00 62.19 207 ASP A C 1
ATOM 1721 O O . ASP A 1 207 ? 28.752 17.207 -24.130 1.00 62.19 207 ASP A O 1
ATOM 1725 N N . LEU A 1 208 ? 26.642 16.565 -24.544 1.00 53.41 208 LEU A N 1
ATOM 1726 C CA . LEU A 1 208 ? 26.910 15.596 -25.610 1.00 53.41 208 LEU A CA 1
ATOM 1727 C C . LEU A 1 208 ? 26.181 15.910 -26.921 1.00 53.41 208 LEU A C 1
ATOM 1729 O O . LEU A 1 208 ? 26.166 15.057 -27.813 1.00 53.41 208 LEU A O 1
ATOM 1733 N N . LYS A 1 209 ? 25.572 17.096 -27.070 1.00 52.38 209 LYS A N 1
ATOM 1734 C CA . LYS A 1 209 ? 25.130 17.526 -28.403 1.00 52.38 209 LYS A CA 1
ATOM 1735 C C . LYS A 1 209 ? 26.357 17.522 -29.321 1.00 52.38 209 LYS A C 1
ATOM 1737 O O . LYS A 1 209 ? 27.390 18.065 -28.916 1.00 52.38 209 LYS A O 1
ATOM 1742 N N . PRO A 1 210 ? 26.295 16.885 -30.505 1.00 51.25 210 PRO A N 1
ATOM 1743 C CA . PRO A 1 210 ? 27.344 17.050 -31.495 1.00 51.25 210 PRO A CA 1
ATOM 1744 C C . PRO A 1 210 ? 27.549 18.551 -31.664 1.00 51.25 210 PRO A C 1
ATOM 1746 O O . PRO A 1 210 ? 26.571 19.274 -31.857 1.00 51.25 210 PRO A O 1
ATOM 1749 N N . LYS A 1 211 ? 28.788 19.029 -31.521 1.00 55.72 211 LYS A N 1
ATOM 1750 C CA . LYS A 1 211 ? 29.103 20.348 -32.056 1.00 55.72 211 LYS A CA 1
ATOM 1751 C C . LYS A 1 211 ? 28.788 20.231 -33.539 1.00 55.72 211 LYS A C 1
ATOM 1753 O O . LYS A 1 211 ? 29.375 19.377 -34.200 1.00 55.72 211 LYS A O 1
ATOM 1758 N N . GLU A 1 212 ? 27.799 20.979 -34.013 1.00 55.97 212 GLU A N 1
ATOM 1759 C CA . GLU A 1 212 ? 27.710 21.243 -35.440 1.00 55.97 212 GLU A CA 1
ATOM 1760 C C . GLU A 1 212 ? 29.090 21.784 -35.815 1.00 55.97 212 GLU A C 1
ATOM 1762 O O . GLU A 1 212 ? 29.611 22.680 -35.145 1.00 55.97 212 GLU A O 1
ATOM 1767 N N . ASN A 1 213 ? 29.764 21.101 -36.739 1.00 50.59 213 ASN A N 1
ATOM 1768 C CA . ASN A 1 213 ? 30.990 21.638 -37.288 1.00 50.59 213 ASN A CA 1
ATOM 1769 C C . ASN A 1 213 ? 30.565 22.922 -37.998 1.00 50.59 213 ASN A C 1
ATOM 1771 O O . ASN A 1 213 ? 29.912 22.856 -39.038 1.00 50.59 213 ASN A O 1
ATOM 1775 N N . ASP A 1 214 ? 30.890 24.068 -37.406 1.00 53.50 214 ASP A N 1
ATOM 1776 C CA . ASP A 1 214 ? 31.080 25.297 -38.160 1.00 53.50 214 ASP A CA 1
ATOM 1777 C C . ASP A 1 214 ? 32.307 25.034 -39.047 1.00 53.50 214 ASP A C 1
ATOM 1779 O O . ASP A 1 214 ? 33.436 25.346 -38.672 1.00 53.50 214 ASP A O 1
ATOM 1783 N N . ASP A 1 215 ? 32.098 24.308 -40.148 1.00 54.25 215 ASP A N 1
ATOM 1784 C CA . ASP A 1 215 ? 33.100 24.157 -41.191 1.00 54.25 215 ASP A CA 1
ATOM 1785 C C . ASP A 1 215 ? 33.287 25.538 -41.827 1.00 54.25 215 ASP A C 1
ATOM 1787 O O . ASP A 1 215 ? 32.349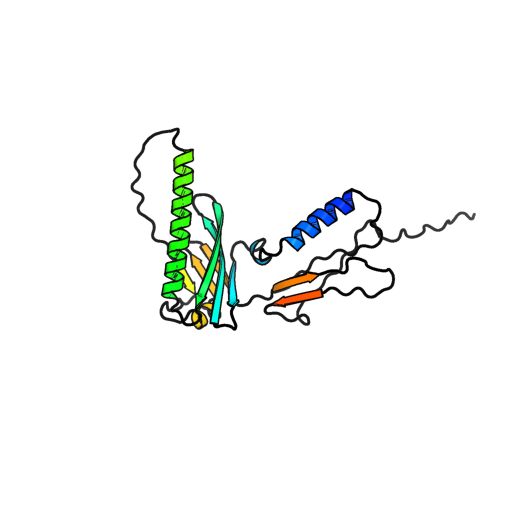 26.152 -42.335 1.00 54.25 215 ASP A O 1
ATOM 1791 N N . ASP A 1 216 ? 34.525 26.004 -41.712 1.00 54.91 216 ASP A N 1
ATOM 1792 C CA . ASP A 1 216 ? 35.153 27.156 -42.338 1.00 54.91 216 ASP A CA 1
ATOM 1793 C C . ASP A 1 216 ? 34.545 27.566 -43.698 1.00 54.91 216 ASP A C 1
ATOM 1795 O O . ASP A 1 216 ? 34.842 26.965 -44.731 1.00 54.91 216 ASP A O 1
ATOM 1799 N N . ASP A 1 217 ? 33.812 28.684 -43.722 1.00 48.72 217 ASP A N 1
ATOM 1800 C CA . ASP A 1 217 ? 33.748 29.564 -44.898 1.00 48.72 217 ASP A CA 1
ATOM 1801 C C . ASP A 1 217 ? 34.864 30.617 -44.769 1.00 48.72 217 ASP A C 1
ATOM 1803 O O . ASP A 1 217 ? 34.627 31.812 -44.596 1.00 48.72 217 ASP A O 1
ATOM 1807 N N . ASP A 1 218 ? 36.113 30.150 -44.835 1.00 52.75 218 ASP A N 1
ATOM 1808 C CA . ASP A 1 218 ? 37.272 30.988 -45.150 1.00 52.75 218 ASP A CA 1
ATOM 1809 C C . ASP A 1 218 ? 37.568 30.802 -46.647 1.00 52.75 218 ASP A C 1
ATOM 1811 O O . ASP A 1 218 ? 38.404 29.999 -47.062 1.00 52.75 218 ASP A O 1
ATOM 1815 N N . ASN A 1 219 ? 36.772 31.475 -47.482 1.00 45.78 219 ASN A N 1
ATOM 1816 C CA . ASN A 1 219 ? 37.052 31.692 -48.902 1.00 45.78 219 ASN A CA 1
ATOM 1817 C C . ASN A 1 219 ? 36.159 32.811 -49.463 1.00 45.78 219 ASN A C 1
ATOM 1819 O O . ASN A 1 219 ? 35.135 32.534 -50.085 1.00 45.78 219 ASN A O 1
ATOM 1823 N N . THR A 1 220 ? 36.552 34.079 -49.297 1.00 44.00 220 THR A N 1
ATOM 1824 C CA . THR A 1 220 ? 36.797 35.008 -50.427 1.00 44.00 220 THR A CA 1
ATOM 1825 C C . THR A 1 220 ? 37.534 36.267 -49.986 1.00 44.00 220 THR A C 1
ATOM 1827 O O . THR A 1 220 ? 37.135 36.863 -48.963 1.00 44.00 220 THR A O 1
#

Radius of gyration: 24.91 Å; chains: 1; bounding box: 58×51×85 Å

Secondary structure (DSSP, 8-state):
---EEEEE--SS-SS-HHHHHHHHHHHHHHH-TTS-GGGTT-TTEEEEEEETTTTEEEEEEEEEPTTT--EEEEEEEEESSSBHHHHHHHHHHHHHHHHHHHHHHHHHHTTTS----------PPPEEEE-TTSPBPPTTSBHHHHHHH--EEEETTEEEEEEES--EEEEEE--S---TTS----EEEEESS-STT-EEEEE--GGGS-----------

=== Feature glossary ===
Reading guide. The protein is described through the following features:

Foldseek 3Di. A 3Di character summarizes, for each residue, the relative orientation of the Cα frame of its nearest spatial neighbor. Because it encodes fold topology rather than chemistry, 3Di alignments detect remote structural similarity that sequence alignment misses.

Contact-map, Ramachandran, and PAE plots. Plot images: a contact map (which residues are close in 3D, as an N×N binary image), a Ramachandran scatter (backbone torsion angles, revealing secondary-structure composition at a glance), and — for AlphaFold structures — a PAE heatmap (pairwise prediction confidence).

Radius of gyration, Cα contacts, bounding box. Radius of gyration (Rg) is the root-mean-square distance of Cα atoms from their centroid — a single number for overall size and compactness. A globular domain of N residues has Rg ≈ 2.2·N^0.38 Å; an extended or disordered chain has a much larger Rg. The Cα contact count is the number of residue pairs whose Cα atoms are within 8 Å and are more than four positions apart in sequence — a standard proxy for tertiary packing density. The bounding box is the smallest axis-aligned box enclosing all Cα atoms.

Secondary structure (8-state, DSSP). Eight-state secondary structure (DSSP): H is the canonical α-helix, G the tighter 3₁₀-helix, I the wider π-helix; E/B are β-structure, T and S are turns and bends, and '-' is everything else. DSSP derives these from the pattern of main-chain N–H···O=C hydrogen bonds, not from the sequence.

B-factor. B-factor (Debye–Waller factor) reflects atomic displacement in the crystal lattice. It is an experimental observable (units Å²), not a prediction; low values mean the atom is pinned down, high values mean it moves or is heterogeneous across the crystal.

pLDDT. pLDDT is the predicted lDDT-Cα score: AlphaFold's confidence that the local environment of each residue (all inter-atomic distances within 15 Å) is correctly placed. It is a per-residue number between 0 and 100, with higher meaning more reliable.

Nearest PDB structures. Nearest PDB neighbors are the top structural matches found by Foldseek when searching this structure against the entire Protein Data Bank. Each hit reports a TM-score (0 to 1; >0.5 almost always implies the same fold) and an E-value. These are *structural* homologs — they may share no detectable sequence similarity.

Solvent-accessible surface area. Accessible surface area quantifies burial. A residue with SASA near zero is packed into the hydrophobic core; one with SASA >100 Å² sits on the surface. Computed here via the Shrake–Rupley numerical algorithm with a 1.4 Å probe.

Rendered structure images. Structure images are PyMOL renders from six orthogonal camera directions. Cartoon representation draws helices as coils and strands as arrows; sticks shows the backbone as bonds; surface shows the solvent-excluded envelope. Rainbow coloring maps sequence position to hue (blue→red, N→C); chain coloring assigns a distinct color per polypeptide.

Backbone torsions (φ/ψ). φ (phi) and ψ (psi) are the two rotatable backbone dihedrals per residue: φ is the C(i-1)–N–Cα–C torsion, ψ is the N–Cα–C–N(i+1) torsion, both in degrees on (−180°, 180°]. α-helical residues cluster near (−60°, −45°); β-strand residues near (−120°, +130°). A Ramachandran plot is simply a scatter of (φ, ψ) for every residue.

Predicted aligned error. Predicted Aligned Error (PAE) is an AlphaFold confidence matrix: entry (i, j) is the expected error in the position of residue j, in ångströms, when the prediction is superimposed on the true structure at residue i. Low PAE within a block of residues means that block is internally rigid and well-predicted; high PAE between two blocks means their relative placement is uncertain even if each block individually is confident.

mmCIF coordinates. Structure coordinates are given as an mmCIF _atom_site loop: one row per atom with element, residue name, chain id, sequence number, and x/y/z position in Å. Only the four main-chain atoms per residue are included here; side chains are omitted to keep the record compact.

InterPro / GO / CATH / organism. Database cross-references. InterPro integrates a dozen domain/family signature databases into unified entries with residue-range hits. GO terms attach function/process/location labels with evidence codes. CATH codes position the fold in a four-level structural taxonomy. Organism is the NCBI-taxonomy species name.

Secondary structure (3-state, P-SEA). SS3 is a coarse helix/strand/coil call (letters a/b/c) made by the P-SEA algorithm from inter-Cα distances and dihedrals. It is less detailed than DSSP but needs only Cα positions.

Sequence. Sequence gives the chain of amino acids in standard one-letter code (A=alanine, C=cysteine, …, Y=tyrosine), read N→C. It is the only feature that is directly encoded by the gene; all structural features are derived from the folded form of this sequence.